Protein 9Y6C (pdb70)

Radius of gyration: 19.26 Å; Cα contacts (8 Å, |Δi|>4): 503; chains: 2; bounding box: 42×55×54 Å

Secondary structure (DSSP, 8-state):
-TTHHHHHHHHTT-----SS---TT-HHHHHHHHHHHHHHHHHHHHTT--TT-SS-HHHHHHHHHHHHHHHHHHHHTTB-TTS-BBSSTTS-B-HHHHHHHHHHHHHHTTTS---HHHHHHHHHHHHHHHB-TTS-B-----HHHHHHHHHHHHHHHHHHHHGGGS--HHHHHHHHHHHHHHHHHSSS-S-HHHHHHHHHHHHTS-TT-HHHHHHHHHHHTT-EEETTTTSEEE--SS-TTT-----SS--HHHHHHHHHHHHHHHHTT-HHHHHHHHHHHHHHPPTTS--SSHHHHHHHHHHHHHHHHHH-/--GGG------

Sequence (323 aa):
LLVGEILSAVLSQEGINILTHLPKGSAEAELMSVVPVFYVFHYLETGNHWNIFHSDPLIEKQKLKKKLKEGMLSIMSYRNADYSYSVWKGGSASTWLTAFALRVLGQVNKYVEQNQNSICNSLLWLVENYQLDNGSFKENSVEARENSLYLTAFTVIGIRKAFDICPLVKIDTALIKADNFLLENTLPAQSTFTLAISAYALSLGDKTHPQFRSIVSALKREALVKGNPPIYRFWKDNLQHKDSSVPNTGTARMVETTAYALLTSLNLKDINYVNPVIKWLSEEQRYGGGFYSTQDTINAIEGLTEYSLLVKCVERFCDYEYP

Solvent-accessible surface area: 14701 Å² total

Foldseek 3Di:
DLLVQLLVLVVVVHFLCAADDDDPQFLLVLLLSLLSLLLNLVLCVLLVVLVVDPDDSVVVNVVSLVVNVVSVVSSCQQADPQLFGDRHRPDDGWLLSLLSNLLSLLSSCVPHNDDLVSSQSSLCVNLPPAQDPQLFGDIPPLVVLLVRLQSLLSSLSSCLSNCVSPVDVSNVVSNVSSLVSLLVRPPVHQKLLSLLSSLLSNLSDDCPDVSSVVSLVQNVVQWDADDVVGLAIFHATGGCVVPVDDDDDDDLSRLLSLLSNLNSCVSVVVLVVNNNSSVVLSVQADRSQAHHDSNSSSSSSVSSSSNVSSPD/DPCVPPDPPDD

Structure (mmCIF, N/CA/C/O backbone):
data_9Y6C
#
_entry.id   9Y6C
#
_cell.length_a   45.051
_cell.length_b   112.025
_cell.length_c   164.968
_cell.angle_alpha   90.00
_cell.angle_beta   90.00
_cell.angle_gamma   90.00
#
_symmetry.space_group_name_H-M   'C 2 2 21'
#
loop_
_entity.id
_entity.type
_entity.pdbx_description
1 polymer 'Complement C5'
2 polymer 'peptide Ra30303'
3 non-polymer GLYCEROL
4 non-polymer 1,3-dimethylbenzene
5 water water
#
loop_
_atom_site.group_PDB
_atom_site.id
_atom_site.type_symbol
_atom_site.label_atom_id
_atom_site.label_alt_id
_atom_site.label_comp_id
_atom_site.label_asym_id
_atom_site.label_entity_id
_atom_site.label_seq_id
_atom_site.pdbx_PDB_ins_code
_atom_site.Cartn_x
_atom_site.Cartn_y
_atom_site.Cartn_z
_atom_site.occupancy
_atom_site.B_iso_or_equiv
_atom_site.auth_seq_id
_atom_site.auth_comp_id
_atom_site.auth_asym_id
_atom_site.auth_atom_id
_atom_site.pdbx_PDB_model_num
ATOM 1 N N . LEU A 1 1 ? -13.954 -1.265 -6.709 1.00 78.19 982 LEU A N 1
ATOM 2 C CA . LEU A 1 1 ? -13.012 -0.484 -7.560 1.00 70.28 982 LEU A CA 1
ATOM 3 C C . LEU A 1 1 ? -13.316 1.014 -7.492 1.00 65.99 982 LEU A C 1
ATOM 4 O O . LEU A 1 1 ? -14.465 1.412 -7.286 1.00 58.32 982 LEU A O 1
ATOM 9 N N . LEU A 1 2 ? -12.277 1.833 -7.673 1.00 64.66 983 LEU A N 1
ATOM 10 C CA . LEU A 1 2 ? -12.435 3.292 -7.790 1.00 57.35 983 LEU A CA 1
ATOM 11 C C . LEU A 1 2 ? -13.218 3.655 -9.061 1.00 58.10 983 LEU A C 1
ATOM 12 O O . LEU A 1 2 ? -13.992 4.613 -9.064 1.00 66.40 983 LEU A O 1
ATOM 17 N N . VAL A 1 3 ? -13.028 2.863 -10.120 1.00 54.17 984 VAL A N 1
ATOM 18 C CA . VAL A 1 3 ? -13.714 3.047 -11.406 1.00 51.80 984 VAL A CA 1
ATOM 19 C C . VAL A 1 3 ? -15.052 2.265 -11.477 1.00 59.82 984 VAL A C 1
ATOM 20 O O . VAL A 1 3 ? -15.633 2.126 -12.556 1.00 62.18 984 VAL A O 1
ATOM 24 N N . GLY A 1 4 ? -15.556 1.785 -10.336 1.00 53.54 985 GLY A N 1
ATOM 25 C CA . GLY A 1 4 ? -16.757 0.943 -10.294 1.00 54.40 985 GLY A CA 1
ATOM 26 C C . GLY A 1 4 ? -18.044 1.604 -10.760 1.00 57.48 985 GLY A C 1
ATOM 27 O O . GLY A 1 4 ? -18.844 0.982 -11.465 1.00 57.92 985 GLY A O 1
ATOM 28 N N . GLU A 1 5 ? -18.235 2.866 -10.378 1.00 55.71 986 GLU A N 1
ATOM 29 C CA . GLU A 1 5 ? -19.453 3.612 -10.715 1.00 55.10 986 GLU A CA 1
ATOM 30 C C . GLU A 1 5 ? -19.630 3.837 -12.218 1.00 56.20 986 GLU A C 1
ATOM 31 O O . GLU A 1 5 ? -20.688 3.518 -12.771 1.00 57.12 986 GLU A O 1
ATOM 37 N N . ILE A 1 6 ? -18.606 4.387 -12.871 1.00 53.88 987 ILE A N 1
ATOM 38 C CA . ILE A 1 6 ? -18.655 4.602 -14.328 1.00 51.23 987 ILE A CA 1
ATOM 39 C C . ILE A 1 6 ? -18.713 3.285 -15.112 1.00 47.76 987 ILE A C 1
ATOM 40 O O . ILE A 1 6 ? -19.407 3.201 -16.127 1.00 47.84 987 ILE A O 1
ATOM 45 N N . LEU A 1 7 ? -17.996 2.269 -14.628 1.00 46.64 988 LEU A N 1
ATOM 46 C CA . LEU A 1 7 ? -17.992 0.936 -15.244 1.00 51.99 988 LEU A CA 1
ATOM 47 C C . LEU A 1 7 ? -19.403 0.349 -15.278 1.00 57.21 988 LEU A C 1
ATOM 48 O O . LEU A 1 7 ? -19.874 -0.099 -16.330 1.00 61.04 988 LEU A O 1
ATOM 53 N N . SER A 1 8 ? -20.068 0.374 -14.125 1.00 56.59 989 SER A N 1
ATOM 54 C CA . SER A 1 8 ? -21.452 -0.087 -14.007 1.00 62.89 989 SER A CA 1
ATOM 55 C C . SER A 1 8 ? -22.408 0.770 -14.846 1.00 59.84 989 SER A C 1
ATOM 56 O O . SER A 1 8 ? -23.288 0.235 -15.527 1.00 51.83 989 SER A O 1
ATOM 59 N N . ALA A 1 9 ? -22.208 2.089 -14.805 1.00 61.29 990 ALA A N 1
ATOM 60 C CA . ALA A 1 9 ? -23.046 3.052 -15.537 1.00 53.03 990 ALA A CA 1
ATOM 61 C C . ALA A 1 9 ? -22.907 2.975 -17.068 1.00 59.34 990 ALA A C 1
ATOM 62 O O . ALA A 1 9 ? -23.897 3.129 -17.785 1.00 58.43 990 ALA A O 1
ATOM 64 N N . VAL A 1 10 ? -21.689 2.751 -17.560 1.00 59.28 991 VAL A N 1
ATOM 65 C CA . VAL A 1 10 ? -21.441 2.603 -19.006 1.00 62.46 991 VAL A CA 1
ATOM 66 C C . VAL A 1 10 ? -21.986 1.272 -19.539 1.00 64.55 991 VAL A C 1
ATOM 67 O O . VAL A 1 10 ? -22.608 1.237 -20.606 1.00 66.85 991 VAL A O 1
ATOM 71 N N . LEU A 1 11 ? -21.753 0.188 -18.795 1.00 66.45 992 LEU A N 1
ATOM 72 C CA . LEU A 1 11 ? -22.273 -1.142 -19.153 1.00 67.91 992 LEU A CA 1
ATOM 73 C C . LEU A 1 11 ? -23.808 -1.238 -19.116 1.00 70.63 992 LEU A C 1
ATOM 74 O O . LEU A 1 11 ? -24.384 -2.074 -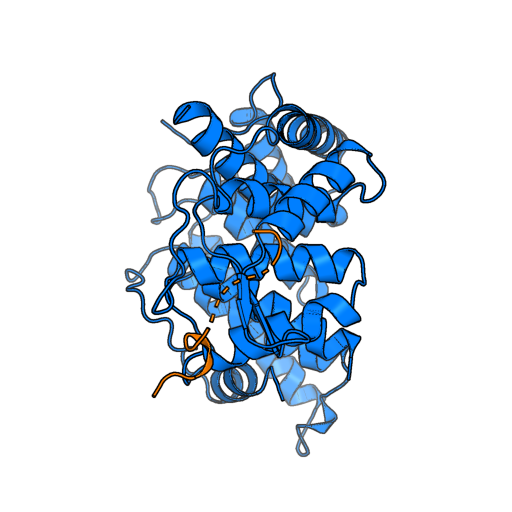19.812 1.00 83.11 992 LEU A O 1
ATOM 79 N N . SER A 1 12 ? -24.456 -0.388 -18.318 1.00 66.69 993 SER A N 1
ATOM 80 C CA . SER A 1 12 ? -25.926 -0.303 -18.273 1.00 66.30 993 SER A CA 1
ATOM 81 C C . SER A 1 12 ? -26.548 0.582 -19.367 1.00 60.58 993 SER A C 1
ATOM 82 O O . SER A 1 12 ? -27.772 0.618 -19.493 1.00 57.20 993 SER A O 1
ATOM 85 N N . GLN A 1 13 ? -25.715 1.280 -20.147 1.00 66.76 994 GLN A N 1
ATOM 86 C CA . GLN A 1 13 ? -26.155 2.318 -21.100 1.00 68.61 994 GLN A CA 1
ATOM 87 C C . GLN A 1 13 ? -26.964 3.431 -20.413 1.00 68.75 994 GLN A C 1
ATOM 88 O O . GLN A 1 13 ? -28.037 3.814 -20.885 1.00 79.68 994 GLN A O 1
ATOM 94 N N . GLU A 1 14 ? -26.440 3.931 -19.293 1.00 71.77 995 GLU A N 1
ATOM 95 C CA . GLU A 1 14 ? -27.032 5.070 -18.575 1.00 74.40 995 GLU A CA 1
ATOM 96 C C . GLU A 1 14 ? -26.009 6.190 -18.397 1.00 69.06 995 GLU A C 1
ATOM 97 O O . GLU A 1 14 ? -24.800 5.967 -18.517 1.00 60.62 995 GLU A O 1
ATOM 103 N N . GLY A 1 15 ? -26.512 7.393 -18.116 1.00 63.71 996 GLY A N 1
ATOM 104 C CA . GLY A 1 15 ? -25.667 8.562 -17.879 1.00 64.61 996 GLY A CA 1
ATOM 105 C C . GLY A 1 15 ? -24.894 8.455 -16.576 1.00 57.26 996 GLY A C 1
ATOM 106 O O . GLY A 1 15 ? -25.311 7.748 -15.653 1.00 53.92 996 GLY A O 1
ATOM 107 N N . ILE A 1 16 ? -23.766 9.161 -16.504 1.00 56.36 997 ILE A N 1
ATOM 108 C CA . ILE A 1 16 ? -22.908 9.142 -15.305 1.00 57.97 997 ILE A CA 1
ATOM 109 C C . ILE A 1 16 ? -23.400 10.033 -14.143 1.00 63.77 997 ILE A C 1
ATOM 110 O O . ILE A 1 16 ? -22.767 10.051 -13.084 1.00 61.50 997 ILE A O 1
ATOM 115 N N . ASN A 1 17 ? -24.507 10.761 -14.339 1.00 52.54 998 ASN A N 1
ATOM 116 C CA . ASN A 1 17 ? -25.167 11.545 -13.281 1.00 51.24 998 ASN A CA 1
ATOM 117 C C . ASN A 1 17 ? -24.307 12.741 -12.826 1.00 50.05 998 ASN A C 1
ATOM 118 O O . ASN A 1 17 ? -23.967 12.884 -11.647 1.00 57.77 998 ASN A O 1
ATOM 123 N N . ILE A 1 18 ? -23.943 13.578 -13.795 1.00 44.05 999 ILE A N 1
ATOM 124 C CA . ILE A 1 18 ? -23.353 14.891 -13.532 1.00 46.19 999 ILE A CA 1
ATOM 125 C C . ILE A 1 18 ? -24.487 15.801 -13.065 1.00 42.92 999 ILE A C 1
ATOM 126 O O . ILE A 1 18 ? -25.563 15.793 -13.655 1.00 43.35 999 ILE A O 1
ATOM 131 N N . LEU A 1 19 ? -24.246 16.573 -12.008 1.00 43.88 1000 LEU A N 1
ATOM 132 C CA . LEU A 1 19 ? -25.297 17.402 -11.396 1.00 47.07 1000 LEU A CA 1
ATOM 133 C C . LEU A 1 19 ? -25.739 18.575 -12.276 1.00 46.60 1000 LEU A C 1
ATOM 134 O O . LEU A 1 19 ? -26.926 18.912 -12.296 1.00 49.16 1000 LEU A O 1
ATOM 139 N N . THR A 1 20 ? -24.797 19.177 -13.003 1.00 44.48 1001 THR A N 1
ATOM 140 C CA . THR A 1 20 ? -25.074 20.379 -13.789 1.00 41.92 1001 THR A CA 1
ATOM 141 C C . THR A 1 20 ? -25.916 20.093 -15.035 1.00 51.07 1001 THR A C 1
ATOM 142 O O . THR A 1 20 ? -25.883 18.987 -15.585 1.00 43.67 1001 THR A O 1
ATOM 146 N N . HIS A 1 21 ? -26.648 21.116 -15.471 1.00 45.64 1002 HIS A N 1
ATOM 147 C CA . HIS A 1 21 ? -27.501 21.039 -16.656 1.00 51.83 1002 HIS A CA 1
ATOM 148 C C . HIS A 1 21 ? -26.660 21.175 -17.899 1.00 53.14 1002 HIS A C 1
ATOM 149 O O . HIS A 1 21 ? -25.945 22.166 -18.056 1.00 62.39 1002 HIS A O 1
ATOM 156 N N . LEU A 1 22 ? -26.728 20.167 -18.773 1.00 46.97 1003 LEU A N 1
ATOM 157 C CA . LEU A 1 22 ? -26.104 20.207 -20.104 1.00 53.71 1003 LEU A CA 1
ATOM 158 C C . LEU A 1 22 ? -27.205 20.401 -21.150 1.00 54.96 1003 LEU A C 1
ATOM 159 O O . LEU A 1 22 ? -27.996 19.478 -21.375 1.00 54.08 1003 LEU A O 1
ATOM 164 N N . PRO A 1 23 ? -27.278 21.600 -21.776 1.00 48.35 1004 PRO A N 1
ATOM 165 C CA . PRO A 1 23 ? -28.284 21.864 -22.811 1.00 54.15 1004 PRO A CA 1
ATOM 166 C C . PRO A 1 23 ? -28.301 20.826 -23.943 1.00 59.30 1004 PRO A C 1
ATOM 167 O O . PRO A 1 23 ? -27.238 20.405 -24.415 1.00 55.87 1004 PRO A O 1
ATOM 171 N N . LYS A 1 24 ? -29.506 20.423 -24.353 1.00 56.02 1005 LYS A N 1
ATOM 172 C CA . LYS A 1 24 ? -29.688 19.457 -25.439 1.00 57.32 1005 LYS A CA 1
ATOM 173 C C . LYS A 1 24 ? -29.208 20.044 -26.764 1.00 55.16 1005 LYS A C 1
ATOM 174 O O . LYS A 1 24 ? -29.551 21.180 -27.099 1.00 53.96 1005 LYS A O 1
ATOM 180 N N . GLY A 1 25 ? -28.407 19.270 -27.495 1.00 52.07 1006 GLY A N 1
ATOM 181 C CA . GLY A 1 25 ? -27.849 19.693 -28.781 1.00 50.00 1006 GLY A CA 1
ATOM 182 C C . GLY A 1 25 ? -26.519 20.435 -28.733 1.00 46.77 1006 GLY A C 1
ATOM 183 O O . GLY A 1 25 ? -26.008 20.827 -29.779 1.00 45.85 1006 GLY A O 1
ATOM 184 N N . SER A 1 26 ? -25.961 20.643 -27.539 1.00 43.64 1007 SER A N 1
ATOM 185 C CA . SER A 1 26 ? -24.657 21.305 -27.391 1.00 44.87 1007 SER A CA 1
ATOM 186 C C . SER A 1 26 ? -23.525 20.320 -27.649 1.00 41.64 1007 SER A C 1
ATOM 187 O O . SER A 1 26 ? -23.634 19.137 -27.306 1.00 43.91 1007 SER A O 1
ATOM 190 N N . ALA A 1 27 ? -22.436 20.816 -28.231 1.00 43.08 1008 ALA A N 1
ATOM 191 C CA . ALA A 1 27 ? -21.233 20.006 -28.468 1.00 40.01 1008 ALA A CA 1
ATOM 192 C C . ALA A 1 27 ? -20.651 19.435 -27.176 1.00 43.15 1008 ALA A C 1
ATOM 193 O O . ALA A 1 27 ? -20.192 18.290 -27.157 1.00 51.96 1008 ALA A O 1
ATOM 195 N N . GLU A 1 28 ? -20.677 20.232 -26.107 1.00 47.04 1009 GLU A N 1
ATOM 196 C CA . GLU A 1 28 ? -20.157 19.810 -24.797 1.00 50.80 1009 GLU A CA 1
ATOM 197 C C . GLU A 1 28 ? -20.897 18.581 -24.261 1.00 52.36 1009 GLU A C 1
ATOM 198 O O . GLU A 1 28 ? -20.268 17.647 -23.755 1.00 47.69 1009 GLU A O 1
ATOM 204 N N . ALA A 1 29 ? -22.222 18.576 -24.407 1.00 51.58 1010 ALA A N 1
ATOM 205 C CA . ALA A 1 29 ? -23.058 17.435 -24.009 1.00 44.88 1010 ALA A CA 1
ATOM 206 C C . ALA A 1 29 ? -22.676 16.139 -24.736 1.00 46.11 1010 ALA A C 1
ATOM 207 O O . ALA A 1 29 ? -22.626 15.076 -24.116 1.00 47.83 1010 ALA A O 1
ATOM 209 N N . GLU A 1 30 ? -22.398 16.241 -26.036 1.00 46.26 1011 GLU A N 1
ATOM 210 C CA . GLU A 1 30 ? -22.004 15.083 -26.854 1.00 44.07 1011 GLU A CA 1
ATOM 211 C C . GLU A 1 30 ? -20.608 14.588 -26.488 1.00 44.36 1011 GLU A C 1
ATOM 212 O O . GLU A 1 30 ? -20.396 13.384 -26.373 1.00 43.02 1011 GLU A O 1
ATOM 218 N N . LEU A 1 31 ? -19.666 15.520 -26.308 1.00 38.96 1012 LEU A N 1
ATOM 219 C CA . LEU A 1 31 ? -18.306 15.190 -25.851 1.00 40.42 1012 LEU A CA 1
ATOM 220 C C . LEU A 1 31 ? -18.312 14.503 -24.481 1.00 41.66 1012 LEU A C 1
ATOM 221 O O . LEU A 1 31 ? -17.588 13.530 -24.267 1.00 45.81 1012 LEU A O 1
ATOM 226 N N . MET A 1 32 ? -19.142 15.006 -23.571 1.00 42.40 1013 MET A N 1
ATOM 227 C CA . MET A 1 32 ? -19.294 14.406 -22.242 1.00 47.50 1013 MET A CA 1
ATOM 228 C C . MET A 1 32 ? -20.010 13.055 -22.224 1.00 42.00 1013 MET A C 1
ATOM 229 O O . MET A 1 32 ? -19.892 12.332 -21.240 1.00 56.11 1013 MET A O 1
ATOM 234 N N . SER A 1 33 ? -20.747 12.716 -23.281 1.00 42.51 1014 SER A N 1
ATOM 235 C CA . SER A 1 33 ? -21.385 11.393 -23.380 1.00 44.85 1014 SER A CA 1
ATOM 236 C C . SER A 1 33 ? -20.382 10.301 -23.768 1.00 40.33 1014 SER A C 1
ATOM 237 O O . SER A 1 33 ? -20.492 9.171 -23.294 1.00 44.15 1014 SER A O 1
ATOM 240 N N . VAL A 1 34 ? -19.414 10.638 -24.625 1.00 44.42 1015 VAL A N 1
ATOM 241 C CA . VAL A 1 34 ? -18.344 9.701 -25.013 1.00 42.54 1015 VAL A CA 1
ATOM 242 C C . VAL A 1 34 ? -17.234 9.579 -23.951 1.00 42.69 1015 VAL A C 1
ATOM 243 O O . VAL A 1 34 ? -16.558 8.546 -23.879 1.00 39.11 1015 VAL A O 1
ATOM 247 N N . VAL A 1 35 ? -17.053 10.625 -23.137 1.00 42.19 1016 VAL A N 1
ATOM 248 C CA . VAL A 1 35 ? -16.028 10.655 -22.068 1.00 43.02 1016 VAL A CA 1
ATOM 249 C C . VAL A 1 35 ? -15.998 9.405 -21.155 1.00 42.83 1016 VAL A C 1
ATOM 250 O O . VAL A 1 35 ? -14.962 8.728 -21.087 1.00 44.49 1016 VAL A O 1
ATOM 254 N N . PRO A 1 36 ? -17.114 9.083 -20.467 1.00 39.63 1017 PRO A N 1
ATOM 255 C CA . PRO A 1 36 ? -17.106 7.895 -19.595 1.00 44.16 1017 PRO A CA 1
ATOM 256 C C . PRO A 1 36 ? -16.889 6.559 -20.315 1.00 43.49 1017 PRO A C 1
ATOM 257 O O . PRO A 1 36 ? -16.342 5.624 -19.717 1.00 44.92 1017 PRO A O 1
ATOM 261 N N . VAL A 1 37 ? -17.321 6.472 -21.574 1.00 42.34 1018 VAL A N 1
ATOM 262 C CA . VAL A 1 37 ? -17.149 5.253 -22.370 1.00 38.51 1018 VAL A CA 1
ATOM 263 C C . VAL A 1 37 ? -15.665 5.039 -22.679 1.00 40.55 1018 VAL A C 1
ATOM 264 O O . VAL A 1 37 ? -15.175 3.907 -22.619 1.00 38.59 1018 VAL A O 1
ATOM 268 N N . PHE A 1 38 ? -14.950 6.122 -22.989 1.00 40.82 1019 PHE A N 1
ATOM 269 C CA . PHE A 1 38 ? -13.503 6.039 -23.213 1.00 41.62 1019 PHE A CA 1
ATOM 270 C C . PHE A 1 38 ? -12.739 5.532 -21.989 1.00 42.75 1019 PHE A C 1
ATOM 271 O O . PHE A 1 38 ? -11.928 4.608 -22.107 1.00 46.50 1019 PHE A O 1
ATOM 279 N N . TYR A 1 39 ? -12.973 6.158 -20.834 1.00 40.81 1020 TYR A N 1
ATOM 280 C CA . TYR A 1 39 ? -12.211 5.826 -19.620 1.00 40.83 1020 TYR A CA 1
ATOM 281 C C . TYR A 1 39 ? -12.460 4.385 -19.163 1.00 39.11 1020 TYR A C 1
ATOM 282 O O . TYR A 1 39 ? -11.545 3.723 -18.662 1.00 39.54 1020 TYR A O 1
ATOM 291 N N . VAL A 1 40 ? -13.678 3.894 -19.378 1.00 41.20 1021 VAL A N 1
ATOM 292 C CA . VAL A 1 40 ? -13.995 2.487 -19.138 1.00 41.59 1021 VAL A CA 1
ATOM 293 C C . VAL A 1 40 ? -13.177 1.595 -20.077 1.00 45.09 1021 VAL A C 1
ATOM 294 O O . VAL A 1 40 ? -12.436 0.728 -19.615 1.00 46.23 1021 VAL A O 1
ATOM 298 N N . PHE A 1 41 ? -13.286 1.838 -21.382 1.00 48.60 1022 PHE A N 1
ATOM 299 C CA . PHE A 1 41 ? -12.521 1.076 -22.381 1.00 45.12 1022 PHE A CA 1
ATOM 300 C C . PHE A 1 41 ? -11.030 1.101 -22.067 1.00 45.19 1022 PHE A C 1
ATOM 301 O O . PHE A 1 41 ? -10.352 0.074 -22.150 1.00 40.89 1022 PHE A O 1
ATOM 309 N N . HIS A 1 42 ? -10.543 2.288 -21.711 1.00 40.53 1023 HIS A N 1
ATOM 310 C CA . HIS A 1 42 ? -9.148 2.503 -21.334 1.00 40.61 1023 HIS A CA 1
ATOM 311 C C . HIS A 1 42 ? -8.720 1.710 -20.123 1.00 42.50 1023 HIS A C 1
ATOM 312 O O . HIS A 1 42 ? -7.605 1.195 -20.095 1.00 44.54 1023 HIS A O 1
ATOM 319 N N . TYR A 1 43 ? -9.591 1.614 -19.116 1.00 48.33 1024 TYR A N 1
ATOM 320 C CA . TYR A 1 43 ? -9.316 0.809 -17.916 1.00 45.12 1024 TYR A CA 1
ATOM 321 C C . TYR A 1 43 ? -9.299 -0.689 -18.234 1.00 47.78 1024 TYR A C 1
ATOM 322 O O . TYR A 1 43 ? -8.349 -1.390 -17.875 1.00 42.97 1024 TYR A O 1
ATOM 331 N N . LEU A 1 44 ? -10.348 -1.165 -18.904 1.00 49.53 1025 LEU A N 1
ATOM 332 C CA . LEU A 1 44 ? -10.483 -2.590 -19.251 1.00 50.93 1025 LEU A CA 1
ATOM 333 C C . LEU A 1 44 ? -9.358 -3.096 -20.165 1.00 50.29 1025 LEU A C 1
ATOM 334 O O . LEU A 1 44 ? -8.847 -4.197 -19.969 1.00 53.11 1025 LEU A O 1
ATOM 339 N N . GLU A 1 45 ? -8.972 -2.279 -21.143 1.00 55.79 1026 GLU A N 1
ATOM 340 C CA . GLU A 1 45 ? -7.948 -2.648 -22.122 1.00 49.00 1026 GLU A CA 1
ATOM 341 C C . GLU A 1 45 ? -6.535 -2.571 -21.541 1.00 55.67 1026 GLU A C 1
ATOM 342 O O . GLU A 1 45 ? -5.796 -3.556 -21.595 1.00 62.22 1026 GLU A O 1
ATOM 348 N N . THR A 1 46 ? -6.167 -1.412 -20.989 1.00 55.20 1027 THR A N 1
ATOM 349 C CA . THR A 1 46 ? -4.806 -1.189 -20.469 1.00 53.13 1027 THR A CA 1
ATOM 350 C C . THR A 1 46 ? -4.521 -1.981 -19.190 1.00 58.30 1027 THR A C 1
ATOM 351 O O . THR A 1 46 ? -3.411 -2.490 -19.013 1.00 57.37 1027 THR A O 1
ATOM 355 N N . GLY A 1 47 ? -5.517 -2.067 -18.308 1.00 62.22 1028 GLY A N 1
ATOM 356 C CA . GLY A 1 47 ? -5.428 -2.875 -17.085 1.00 67.18 1028 GLY A CA 1
ATOM 357 C C . GLY A 1 47 ? -5.681 -4.365 -17.270 1.00 71.42 1028 GLY A C 1
ATOM 358 O O . GLY A 1 47 ? -5.447 -5.144 -16.343 1.00 71.22 1028 GLY A O 1
ATOM 359 N N . ASN A 1 48 ? -6.168 -4.751 -18.455 1.00 75.29 1029 ASN A N 1
ATOM 360 C CA . ASN A 1 48 ? -6.475 -6.145 -18.818 1.00 67.05 1029 ASN A CA 1
ATOM 361 C C . ASN A 1 48 ? -7.569 -6.751 -17.941 1.00 63.21 1029 ASN A C 1
ATOM 362 O O . ASN A 1 48 ? -7.403 -7.837 -17.377 1.00 69.42 1029 ASN A O 1
ATOM 367 N N . HIS A 1 49 ? -8.685 -6.029 -17.843 1.00 63.37 1030 HIS A N 1
ATOM 368 C CA . HIS A 1 49 ? -9.844 -6.450 -17.056 1.00 61.76 1030 HIS A CA 1
ATOM 369 C C . HIS A 1 49 ? -11.023 -6.773 -17.941 1.00 64.74 1030 HIS A C 1
ATOM 370 O O . HIS A 1 49 ? -12.159 -6.376 -17.658 1.00 78.62 1030 HIS A O 1
ATOM 377 N N . TRP A 1 50 ? -10.763 -7.503 -19.027 1.00 68.08 1031 TRP A N 1
ATOM 378 C CA . TRP A 1 50 ? -11.831 -8.154 -19.797 1.00 68.91 1031 TRP A CA 1
ATOM 379 C C . TRP A 1 50 ? -12.271 -9.429 -19.113 1.00 72.31 1031 TRP A C 1
ATOM 380 O O . TRP A 1 50 ? -13.337 -9.960 -19.428 1.00 70.66 1031 TRP A O 1
ATOM 391 N N . ASN A 1 51 ? -11.443 -9.928 -18.184 1.00 80.26 1032 ASN A N 1
ATOM 392 C CA . ASN A 1 51 ? -11.811 -10.989 -17.223 1.00 67.38 1032 ASN A CA 1
ATOM 393 C C . ASN A 1 51 ? -13.140 -10.733 -16.515 1.00 70.38 1032 ASN A C 1
ATOM 394 O O . ASN A 1 51 ? -13.890 -11.673 -16.250 1.00 76.97 1032 ASN A O 1
ATOM 399 N N . ILE A 1 52 ? -13.399 -9.460 -16.196 1.00 76.93 1033 ILE A N 1
ATOM 400 C CA . ILE A 1 52 ? -14.678 -8.984 -15.628 1.00 74.00 1033 ILE A CA 1
ATOM 401 C C . ILE A 1 52 ? -15.901 -9.621 -16.294 1.00 73.88 1033 ILE A C 1
ATOM 402 O O . ILE A 1 52 ? -16.860 -9.994 -15.613 1.00 79.85 1033 ILE A O 1
ATOM 407 N N . PHE A 1 53 ? -15.852 -9.735 -17.620 1.00 78.24 1034 PHE A N 1
ATOM 408 C CA . PHE A 1 53 ? -16.906 -10.385 -18.397 1.00 82.74 1034 PHE A CA 1
ATOM 409 C C . PHE A 1 53 ? -16.584 -11.871 -18.535 1.00 85.52 1034 PHE A C 1
ATOM 410 O O . PHE A 1 53 ? -15.568 -12.242 -19.130 1.00 85.44 1034 PHE A O 1
ATOM 418 N N . HIS A 1 54 ? -17.453 -12.708 -17.971 1.00 89.19 1035 HIS A N 1
ATOM 419 C CA . HIS A 1 54 ? -17.316 -14.168 -18.048 1.00 92.55 1035 HIS A CA 1
ATOM 420 C C . HIS A 1 54 ? -17.998 -14.730 -19.273 1.00 101.37 1035 HIS A C 1
ATOM 421 O O . HIS A 1 54 ? -17.828 -15.911 -19.582 1.00 94.20 1035 HIS A O 1
ATOM 428 N N . SER A 1 55 ? -18.770 -13.892 -19.976 1.00 110.52 1036 SER A N 1
ATOM 429 C CA . SER A 1 55 ? -19.418 -14.266 -21.239 1.00 113.00 1036 SER A CA 1
ATOM 430 C C . SER A 1 55 ? -18.397 -14.244 -22.398 1.00 109.11 1036 SER A C 1
ATOM 431 O O . SER A 1 55 ? -17.509 -15.099 -22.429 1.00 113.12 1036 SER A O 1
ATOM 434 N N . ASP A 1 56 ? -18.508 -13.289 -23.329 1.00 107.50 1037 ASP A N 1
ATOM 435 C CA . ASP A 1 56 ? -17.604 -13.185 -24.481 1.00 107.99 1037 ASP A CA 1
ATOM 436 C C . ASP A 1 56 ? -16.805 -11.874 -24.391 1.00 102.38 1037 ASP A C 1
ATOM 437 O O . ASP A 1 56 ? -17.378 -10.797 -24.579 1.00 97.49 1037 ASP A O 1
ATOM 442 N N . PRO A 1 57 ? -15.491 -11.958 -24.076 1.00 94.23 1038 PRO A N 1
ATOM 443 C CA . PRO A 1 57 ? -14.616 -10.778 -24.043 1.00 86.23 1038 PRO A CA 1
ATOM 444 C C . PRO A 1 57 ? -14.537 -9.992 -25.355 1.00 86.73 1038 PRO A C 1
ATOM 445 O O . PRO A 1 57 ? -14.680 -8.769 -25.338 1.00 87.26 1038 PRO A O 1
ATOM 449 N N . LEU A 1 58 ? -14.310 -10.693 -26.466 1.00 83.68 1039 LEU A N 1
ATOM 450 C CA . LEU A 1 58 ? -14.161 -10.054 -27.784 1.00 81.27 1039 LEU A CA 1
ATOM 451 C C . LEU A 1 58 ? -15.441 -9.349 -28.257 1.00 80.22 1039 LEU A C 1
ATOM 452 O O . LEU A 1 58 ? -15.370 -8.282 -28.872 1.00 82.60 1039 LEU A O 1
ATOM 457 N N . ILE A 1 59 ? -16.596 -9.945 -27.957 1.00 76.88 1040 ILE A N 1
ATOM 458 C CA . ILE A 1 59 ? -17.905 -9.372 -28.318 1.00 74.66 1040 ILE A CA 1
ATOM 459 C C . ILE A 1 59 ? -18.206 -8.108 -27.502 1.00 74.66 1040 ILE A C 1
ATOM 460 O O . ILE A 1 59 ? -18.772 -7.149 -28.031 1.00 87.82 1040 ILE A O 1
ATOM 465 N N . GLU A 1 60 ? -17.818 -8.111 -26.227 1.00 73.74 1041 GLU A N 1
ATOM 466 C CA . GLU A 1 60 ? -18.025 -6.959 -25.335 1.00 69.74 1041 GLU A CA 1
ATOM 467 C C . GLU A 1 60 ? -17.081 -5.785 -25.652 1.00 66.37 1041 GLU A C 1
ATOM 468 O O . GLU A 1 60 ? -17.484 -4.617 -25.582 1.00 57.61 1041 GLU A O 1
ATOM 474 N N . LYS A 1 61 ? -15.829 -6.106 -25.981 1.00 57.63 1042 LYS A N 1
ATOM 475 C CA . LYS A 1 61 ? -14.848 -5.122 -26.463 1.00 55.61 1042 LYS A CA 1
ATOM 476 C C . LYS A 1 61 ? -15.315 -4.446 -27.760 1.00 62.71 1042 LYS A C 1
ATOM 477 O O . LYS A 1 61 ? -15.183 -3.228 -27.910 1.00 66.76 1042 LYS A O 1
ATOM 483 N N . GLN A 1 62 ? -15.858 -5.240 -28.684 1.00 62.68 1043 GLN A N 1
ATOM 484 C CA . GLN A 1 62 ? -16.446 -4.714 -29.929 1.00 62.71 1043 GLN A CA 1
ATOM 485 C C . GLN A 1 62 ? -17.687 -3.846 -29.669 1.00 54.52 1043 GLN A C 1
ATOM 486 O O . GLN A 1 62 ? -17.897 -2.838 -30.345 1.00 53.17 1043 GLN A O 1
ATOM 492 N N . LYS A 1 63 ? -18.495 -4.242 -28.686 1.00 56.38 1044 LYS A N 1
ATOM 493 C CA . LYS A 1 63 ? -19.706 -3.501 -28.312 1.00 56.29 1044 LYS A CA 1
ATOM 494 C C . LYS A 1 63 ? -19.394 -2.104 -27.765 1.00 59.83 1044 LYS A C 1
ATOM 495 O O . LYS A 1 63 ? -20.101 -1.150 -28.088 1.00 61.78 1044 LYS A O 1
ATOM 501 N N . LEU A 1 64 ? -18.343 -1.991 -26.948 1.00 56.02 1045 LEU A N 1
ATOM 502 C CA . LEU A 1 64 ? -17.878 -0.684 -26.449 1.00 60.04 1045 LEU A CA 1
ATOM 503 C C . LEU A 1 64 ? -17.220 0.156 -27.544 1.00 54.71 1045 LEU A C 1
ATOM 504 O O . LEU A 1 64 ? -17.429 1.372 -27.609 1.00 48.73 1045 LEU A O 1
ATOM 509 N N . LYS A 1 65 ? -16.411 -0.492 -28.380 1.00 50.91 1046 LYS A N 1
ATOM 510 C CA . LYS A 1 65 ? -15.761 0.172 -29.516 1.00 54.76 1046 LYS A CA 1
ATOM 511 C C . LYS A 1 65 ? -16.780 0.791 -30.483 1.00 53.13 1046 LYS A C 1
ATOM 512 O O . LYS A 1 65 ? -16.544 1.875 -31.014 1.00 57.79 1046 LYS A O 1
ATOM 518 N N . LYS A 1 66 ? -17.910 0.111 -30.683 1.00 58.27 1047 LYS A N 1
ATOM 519 C CA . LYS A 1 66 ? -19.019 0.624 -31.502 1.00 56.27 1047 LYS A CA 1
ATOM 520 C C . LYS A 1 66 ? -19.646 1.883 -30.894 1.00 53.95 1047 LYS A C 1
ATOM 521 O O . LYS A 1 66 ? -19.877 2.867 -31.603 1.00 44.08 1047 LYS A O 1
ATOM 527 N N . LYS A 1 67 ? -19.921 1.839 -29.589 1.00 54.10 1048 LYS A N 1
ATOM 528 C CA . LYS A 1 67 ? -20.443 3.003 -28.853 1.00 52.12 1048 LYS A CA 1
ATOM 529 C C . LYS A 1 67 ? -19.472 4.183 -28.918 1.00 53.54 1048 LYS A C 1
ATOM 530 O O . LYS A 1 67 ? -19.887 5.323 -29.120 1.00 40.80 1048 LYS A O 1
ATOM 536 N N . LEU A 1 68 ? -18.182 3.886 -28.750 1.00 48.27 1049 LEU A N 1
ATOM 537 C CA . LEU A 1 68 ? -17.105 4.883 -28.854 1.00 51.40 1049 LEU A CA 1
ATOM 538 C C . LEU A 1 68 ? -17.118 5.531 -30.241 1.00 54.65 1049 LEU A C 1
ATOM 539 O O . LEU A 1 68 ? -17.074 6.753 -30.358 1.00 48.83 1049 LEU A O 1
ATOM 544 N N . LYS A 1 69 ? -17.220 4.690 -31.271 1.00 51.43 1050 LYS A N 1
ATOM 545 C CA . LYS A 1 69 ? -17.308 5.120 -32.677 1.00 53.83 1050 LYS A CA 1
ATOM 546 C C . LYS A 1 69 ? -18.567 5.943 -33.003 1.00 52.33 1050 LYS A C 1
ATOM 547 O O . LYS A 1 69 ? -18.519 6.844 -33.841 1.00 58.95 1050 LYS A O 1
ATOM 553 N N . GLU A 1 70 ? -19.686 5.618 -32.356 1.00 50.71 1051 GLU A N 1
ATOM 554 C CA . GLU A 1 70 ? -20.933 6.379 -32.524 1.00 52.71 1051 GLU A CA 1
ATOM 555 C C . GLU A 1 70 ? -20.826 7.783 -31.921 1.00 50.23 1051 GLU A C 1
ATOM 556 O O . GLU A 1 70 ? -21.336 8.747 -32.496 1.00 43.09 1051 GLU A O 1
ATOM 562 N N . GLY A 1 71 ? -20.164 7.889 -30.771 1.00 50.02 1052 GLY A N 1
ATOM 563 C CA . GLY A 1 71 ? -19.834 9.188 -30.169 1.00 50.86 1052 GLY A CA 1
ATOM 564 C C . GLY A 1 71 ? -18.961 10.077 -31.049 1.00 47.90 1052 GLY A C 1
ATOM 565 O O . GLY A 1 71 ? -19.179 11.289 -31.108 1.00 51.45 1052 GLY A O 1
ATOM 566 N N . MET A 1 72 ? -17.983 9.476 -31.736 1.00 48.88 1053 MET A N 1
ATOM 567 C CA . MET A 1 72 ? -17.102 10.199 -32.676 1.00 53.14 1053 MET A CA 1
ATOM 568 C C . MET A 1 72 ? -17.889 10.838 -33.821 1.00 51.48 1053 MET A C 1
ATOM 569 O O . MET A 1 72 ? -17.689 12.013 -34.137 1.00 52.11 1053 MET A O 1
ATOM 574 N N . LEU A 1 73 ? -18.765 10.052 -34.446 1.00 54.92 1054 LEU A N 1
ATOM 575 C CA . LEU A 1 73 ? -19.607 10.538 -35.549 1.00 55.27 1054 LEU A CA 1
ATOM 576 C C . LEU A 1 73 ? -20.491 11.713 -35.117 1.00 52.93 1054 LEU A C 1
ATOM 577 O O . LEU A 1 73 ? -20.681 12.660 -35.882 1.00 58.61 1054 LEU A O 1
ATOM 582 N N . SER A 1 74 ? -21.002 11.649 -33.886 1.00 52.10 1055 SER A N 1
ATOM 583 C CA . SER A 1 74 ? -21.822 12.720 -33.310 1.00 49.60 1055 SER A CA 1
ATOM 584 C C . SER A 1 74 ? -21.046 14.025 -33.111 1.00 42.32 1055 SER A C 1
ATOM 585 O O . SER A 1 74 ? -21.569 15.100 -33.403 1.00 47.47 1055 SER A O 1
ATOM 588 N N . ILE A 1 75 ? -19.812 13.923 -32.613 1.00 44.50 1056 ILE A N 1
ATOM 589 C CA . ILE A 1 75 ? -18.913 15.091 -32.431 1.00 41.34 1056 ILE A CA 1
ATOM 590 C C . ILE A 1 75 ? -18.578 15.780 -33.764 1.00 41.44 1056 ILE A C 1
ATOM 591 O O . ILE A 1 75 ? -18.461 17.010 -33.827 1.00 43.36 1056 ILE A O 1
ATOM 596 N N . MET A 1 76 ? -18.434 14.979 -34.820 1.00 44.03 1057 MET A N 1
ATOM 597 C CA . MET A 1 76 ? -18.107 15.478 -36.164 1.00 42.25 1057 MET A CA 1
ATOM 598 C C . MET A 1 76 ? -19.187 16.404 -36.747 1.00 42.13 1057 MET A C 1
ATOM 599 O O . MET A 1 76 ? -18.880 17.253 -37.582 1.00 38.24 1057 MET A O 1
ATOM 604 N N . SER A 1 77 ? -20.435 16.244 -36.297 1.00 42.36 1058 SER A N 1
ATOM 605 C CA . SER A 1 77 ? -21.549 17.145 -36.669 1.00 44.57 1058 SER A CA 1
ATOM 606 C C . SER A 1 77 ? -21.341 18.610 -36.277 1.00 40.92 1058 SER A C 1
ATOM 607 O O . SER A 1 77 ? -21.962 19.498 -36.866 1.00 41.82 1058 SER A O 1
ATOM 610 N N . TYR A 1 78 ? -20.500 18.852 -35.271 1.00 39.04 1059 TYR A N 1
ATOM 611 C CA . TYR A 1 78 ? -20.165 20.209 -34.815 1.00 38.67 1059 TYR A CA 1
ATOM 612 C C . TYR A 1 78 ? -18.907 20.778 -35.475 1.00 37.84 1059 TYR A C 1
ATOM 613 O O . TYR A 1 78 ? -18.516 21.907 -35.170 1.00 41.72 1059 TYR A O 1
ATOM 622 N N . ARG A 1 79 ? -18.301 20.021 -36.393 1.00 34.55 1060 ARG A N 1
ATOM 623 C CA . ARG A 1 79 ? -17.097 20.454 -37.092 1.00 37.90 1060 ARG A CA 1
ATOM 624 C C . ARG A 1 79 ? -17.446 21.334 -38.289 1.00 40.20 1060 ARG A C 1
ATOM 625 O O . ARG A 1 79 ? -18.329 21.005 -39.082 1.00 38.80 1060 ARG A O 1
ATOM 633 N N . ASN A 1 80 ? -16.723 22.442 -38.418 1.00 38.97 1061 ASN A N 1
ATOM 634 C CA . ASN A 1 80 ? -16.894 23.380 -39.524 1.00 38.47 1061 ASN A CA 1
ATOM 635 C C . ASN A 1 80 ? -16.017 23.006 -40.718 1.00 38.65 1061 ASN A C 1
ATOM 636 O O . ASN A 1 80 ? -15.175 22.110 -40.617 1.00 48.50 1061 ASN A O 1
ATOM 641 N N . ALA A 1 81 ? -16.216 23.693 -41.844 1.00 44.50 1062 ALA A N 1
ATOM 642 C CA . ALA A 1 81 ? -15.453 23.421 -43.074 1.00 42.70 1062 ALA A CA 1
ATOM 643 C C . ALA A 1 81 ? -13.942 23.654 -42.904 1.00 47.32 1062 ALA A C 1
ATOM 644 O O . ALA A 1 81 ? -13.138 22.936 -43.503 1.00 42.47 1062 ALA A O 1
ATOM 646 N N . ASP A 1 82 ? -13.573 24.633 -42.068 1.00 42.43 1063 ASP A N 1
ATOM 647 C CA . ASP A 1 82 ? -12.160 24.886 -41.698 1.00 41.66 1063 ASP A CA 1
ATOM 648 C C . ASP A 1 82 ? -11.581 23.942 -40.603 1.00 40.17 1063 ASP A C 1
ATOM 649 O O . ASP A 1 82 ? -10.435 24.106 -40.195 1.00 33.61 1063 ASP A O 1
ATOM 654 N N . TYR A 1 83 ? -12.388 22.978 -40.144 1.00 33.72 1064 TYR A N 1
ATOM 655 C CA . TYR A 1 83 ? -12.028 21.957 -39.139 1.00 35.69 1064 TYR A CA 1
ATOM 656 C C . TYR A 1 83 ? -11.962 22.468 -37.689 1.00 39.22 1064 TYR A C 1
ATOM 657 O O . TYR A 1 83 ? -11.503 21.761 -36.784 1.00 36.39 1064 TYR A O 1
ATOM 666 N N . SER A 1 84 ? -12.481 23.681 -37.480 1.00 35.47 1065 SER A N 1
ATOM 667 C CA . SER A 1 84 ? -12.825 24.189 -36.154 1.00 37.81 1065 SER A CA 1
ATOM 668 C C . SER A 1 84 ? -14.122 23.544 -35.673 1.00 40.80 1065 SER A C 1
ATOM 669 O O . SER A 1 84 ? -14.814 22.883 -36.450 1.00 42.46 1065 SER A O 1
ATOM 672 N N . TYR A 1 85 ? -14.453 23.759 -34.399 1.00 38.49 1066 TYR A N 1
ATOM 673 C CA . TYR A 1 85 ? -15.696 23.252 -33.812 1.00 36.71 1066 TYR A CA 1
ATOM 674 C C . TYR A 1 85 ? -16.533 24.371 -33.187 1.00 39.67 1066 TYR A C 1
ATOM 675 O O . TYR A 1 85 ? -15.999 25.349 -32.653 1.00 31.24 1066 TYR A O 1
ATOM 684 N N . SER A 1 86 ? -17.851 24.204 -33.253 1.00 41.92 1067 SER A N 1
ATOM 685 C CA . SER A 1 86 ? -18.808 25.162 -32.695 1.00 42.06 1067 SER A CA 1
ATOM 686 C C . SER A 1 86 ? -19.571 24.493 -31.564 1.00 47.36 1067 SER A C 1
ATOM 687 O O . SER A 1 86 ? -19.762 23.276 -31.580 1.00 44.83 1067 SER A O 1
ATOM 690 N N . VAL A 1 87 ? -20.000 25.290 -30.585 1.00 43.97 1068 VAL A N 1
ATOM 691 C CA . VAL A 1 87 ? -20.800 24.790 -29.454 1.00 48.81 1068 VAL A CA 1
ATOM 692 C C . VAL A 1 87 ? -22.189 24.351 -29.927 1.00 51.47 1068 VAL A C 1
ATOM 693 O O . VAL A 1 87 ? -22.696 23.313 -29.496 1.00 60.41 1068 VAL A O 1
ATOM 697 N N . TRP A 1 88 ? -22.791 25.156 -30.804 1.00 49.65 1069 TRP A N 1
ATOM 698 C CA . TRP A 1 88 ? -24.028 24.805 -31.497 1.00 50.17 1069 TRP A CA 1
ATOM 699 C C . TRP A 1 88 ? -23.778 24.744 -32.984 1.00 48.06 1069 TRP A C 1
ATOM 7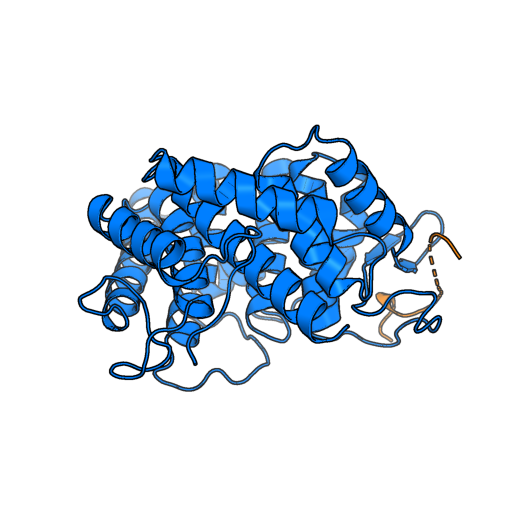00 O O . TRP A 1 88 ? -23.005 25.540 -33.522 1.00 57.73 1069 TRP A O 1
ATOM 711 N N . LYS A 1 89 ? -24.430 23.795 -33.655 1.00 45.69 1070 LYS A N 1
ATOM 712 C CA . LYS A 1 89 ? -24.233 23.558 -35.092 1.00 49.72 1070 LYS A CA 1
ATOM 713 C C . LYS A 1 89 ? -24.661 24.779 -35.892 1.00 47.00 1070 LYS A C 1
ATOM 714 O O . LYS A 1 89 ? -25.811 25.204 -35.794 1.00 59.00 1070 LYS A O 1
ATOM 720 N N . GLY A 1 90 ? -23.732 25.346 -36.662 1.00 50.61 1071 GLY A N 1
ATOM 721 C CA . GLY A 1 90 ? -23.982 26.578 -37.422 1.00 49.38 1071 GLY A CA 1
ATOM 722 C C . GLY A 1 90 ? -23.545 27.854 -36.723 1.00 54.05 1071 GLY A C 1
ATOM 723 O O . GLY A 1 90 ? -23.389 28.891 -37.378 1.00 61.80 1071 GLY A O 1
ATOM 724 N N . GLY A 1 91 ? -23.348 27.793 -35.402 1.00 50.50 1072 GLY A N 1
ATOM 725 C CA . GLY A 1 91 ? -22.824 28.923 -34.633 1.00 48.43 1072 GLY A CA 1
ATOM 726 C C . GLY A 1 91 ? -21.363 29.173 -34.952 1.00 49.33 1072 GLY A C 1
ATOM 727 O O . GLY A 1 91 ? -20.748 28.416 -35.712 1.00 50.91 1072 GLY A O 1
ATOM 728 N N . SER A 1 92 ? -20.802 30.235 -34.380 1.00 44.31 1073 SER A N 1
ATOM 729 C CA . SER A 1 92 ? -19.403 30.575 -34.635 1.00 54.12 1073 SER A CA 1
ATOM 730 C C . SER A 1 92 ? -18.475 29.580 -33.933 1.00 50.95 1073 SER A C 1
ATOM 731 O O . SER A 1 92 ? -18.865 28.918 -32.967 1.00 47.72 1073 SER A O 1
ATOM 734 N N . ALA A 1 93 ? -17.257 29.468 -34.453 1.00 44.91 1074 ALA A N 1
ATOM 735 C CA . ALA A 1 93 ? -16.259 28.549 -33.921 1.00 40.74 1074 ALA A CA 1
ATOM 736 C C . ALA A 1 93 ? -15.764 29.011 -32.546 1.00 43.89 1074 ALA A C 1
ATOM 737 O O . ALA A 1 93 ? -15.729 30.211 -32.255 1.00 42.94 1074 ALA A O 1
ATOM 739 N N . SER A 1 94 ? -15.408 28.043 -31.703 1.00 38.23 1075 SER A N 1
ATOM 740 C CA . SER A 1 94 ? -14.821 28.310 -30.387 1.00 33.92 1075 SER A CA 1
ATOM 741 C C . SER A 1 94 ? -13.446 27.653 -30.297 1.00 38.33 1075 SER A C 1
ATOM 742 O O . SER A 1 94 ? -13.292 26.476 -30.633 1.00 33.37 1075 SER A O 1
ATOM 745 N N . THR A 1 95 ? -12.457 28.419 -29.842 1.00 38.66 1076 THR A N 1
ATOM 746 C CA . THR A 1 95 ? -11.108 27.898 -29.604 1.00 42.74 1076 THR A CA 1
ATOM 747 C C . THR A 1 95 ? -11.151 26.910 -28.433 1.00 33.09 1076 THR A C 1
ATOM 748 O O . THR A 1 95 ? -10.536 25.842 -28.484 1.00 40.92 1076 THR A O 1
ATOM 752 N N . TRP A 1 96 ? -11.899 27.281 -27.394 1.00 34.19 1077 TRP A N 1
ATOM 753 C CA . TRP A 1 96 ? -12.115 26.442 -26.215 1.00 37.45 1077 TRP A CA 1
ATOM 754 C C . TRP A 1 96 ? -12.707 25.116 -26.588 1.00 33.27 1077 TRP A C 1
ATOM 755 O O . TRP A 1 96 ? -12.168 24.077 -26.217 1.00 34.82 1077 TRP A O 1
ATOM 766 N N . LEU A 1 97 ? -13.807 25.136 -27.334 1.00 33.91 1078 LEU A N 1
ATOM 767 C CA . LEU A 1 97 ? -14.478 23.889 -27.711 1.00 39.21 1078 LEU A CA 1
ATOM 768 C C . LEU A 1 97 ? -13.621 23.016 -28.630 1.00 33.65 1078 LEU A C 1
ATOM 769 O O . LEU A 1 97 ? -13.598 21.789 -28.475 1.00 36.81 1078 LEU A O 1
ATOM 774 N N . THR A 1 98 ? -12.934 23.654 -29.577 1.00 33.59 1079 THR A N 1
ATOM 77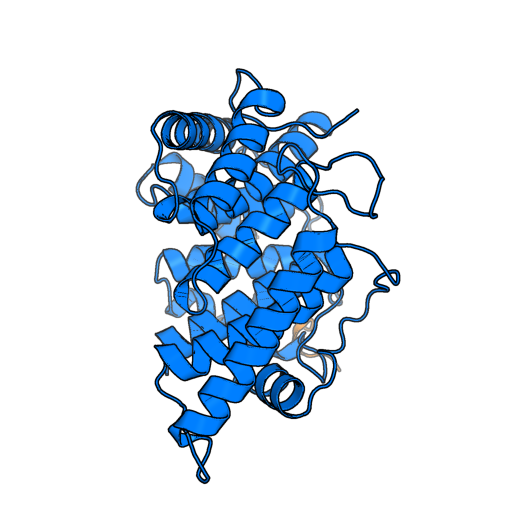5 C CA . THR A 1 98 ? -11.994 22.972 -30.477 1.00 34.29 1079 THR A CA 1
ATOM 776 C C . THR A 1 98 ? -10.869 22.266 -29.693 1.00 29.04 1079 THR A C 1
ATOM 777 O O . THR A 1 98 ? -10.521 21.126 -30.001 1.00 38.25 1079 THR A O 1
ATOM 781 N N . ALA A 1 99 ? -10.335 22.945 -28.677 1.00 37.32 1080 ALA A N 1
ATOM 782 C CA . ALA A 1 99 ? -9.360 22.362 -27.744 1.00 35.05 1080 ALA A CA 1
ATOM 783 C C . ALA A 1 99 ? -9.932 21.189 -26.935 1.00 32.18 1080 ALA A C 1
ATOM 784 O O . ALA A 1 99 ? -9.230 20.213 -26.682 1.00 33.59 1080 ALA A O 1
ATOM 786 N N . PHE A 1 100 ? -11.197 21.293 -26.532 1.00 33.46 1081 PHE A N 1
ATOM 787 C CA . PHE A 1 100 ? -11.880 20.208 -25.817 1.00 33.87 1081 PHE A CA 1
ATOM 788 C C . PHE A 1 100 ? -12.125 18.987 -26.720 1.00 29.70 1081 PHE A C 1
ATOM 789 O O . PHE A 1 100 ? -11.901 17.851 -26.300 1.00 37.90 1081 PHE A O 1
ATOM 797 N N . ALA A 1 101 ? -12.556 19.221 -27.958 1.00 32.15 1082 ALA A N 1
ATOM 798 C CA . ALA A 1 101 ? -12.734 18.132 -28.940 1.00 28.11 1082 ALA A CA 1
ATOM 799 C C . ALA A 1 101 ? -11.423 17.403 -29.251 1.00 30.13 1082 ALA A C 1
ATOM 800 O O . ALA A 1 101 ? -11.416 16.180 -29.384 1.00 40.61 1082 ALA A O 1
ATOM 802 N N . LEU A 1 102 ? -10.326 18.153 -29.356 1.00 31.52 1083 LEU A N 1
ATOM 803 C CA . LEU A 1 102 ? -8.991 17.577 -29.602 1.00 36.19 1083 LEU A CA 1
ATOM 804 C C . LEU A 1 102 ? -8.512 16.687 -28.454 1.00 31.27 1083 LEU A C 1
ATOM 805 O O . LEU A 1 102 ? -7.880 15.656 -28.692 1.00 34.73 1083 LEU A O 1
ATOM 810 N N . ARG A 1 103 ? -8.810 17.088 -27.219 1.00 31.46 1084 ARG A N 1
ATOM 811 C CA . ARG A 1 103 ? -8.520 16.256 -26.059 1.00 34.73 1084 ARG A CA 1
ATOM 812 C C . ARG A 1 103 ? -9.231 14.905 -26.130 1.00 37.76 1084 ARG A C 1
ATOM 813 O O . ARG A 1 103 ? -8.595 13.862 -25.935 1.00 34.22 1084 ARG A O 1
ATOM 821 N N . VAL A 1 104 ? -10.540 14.938 -26.394 1.00 35.07 1085 VAL A N 1
ATOM 822 C CA . VAL A 1 104 ? -11.349 13.717 -26.462 1.00 38.02 1085 VAL A CA 1
ATOM 823 C C . VAL A 1 104 ? -10.944 12.853 -27.654 1.00 34.28 1085 VAL A C 1
ATOM 824 O O . VAL A 1 104 ? -10.686 11.658 -27.487 1.00 39.36 1085 VAL A O 1
ATOM 828 N N . LEU A 1 105 ? -10.872 13.451 -28.844 1.00 33.78 1086 LEU A N 1
ATOM 829 C CA . LEU A 1 105 ? -10.467 12.697 -30.043 1.00 37.34 1086 LEU A CA 1
ATOM 830 C C . LEU A 1 105 ? -9.018 12.198 -29.958 1.00 34.43 1086 LEU A C 1
ATOM 831 O O . LEU A 1 105 ? -8.728 11.080 -30.383 1.00 39.40 1086 LEU A O 1
ATOM 836 N N . GLY A 1 106 ? -8.132 13.018 -29.391 1.00 34.51 1087 GLY A N 1
ATOM 837 C CA . GLY A 1 106 ? -6.743 12.641 -29.146 1.00 32.64 1087 GLY A CA 1
ATOM 838 C C . GLY A 1 106 ? -6.603 11.424 -28.242 1.00 34.35 1087 GLY A C 1
ATOM 839 O O . GLY A 1 106 ? -5.791 10.539 -28.510 1.00 31.00 1087 GLY A O 1
ATOM 840 N N . GLN A 1 107 ? -7.403 11.390 -27.178 1.00 34.32 1088 GLN A N 1
ATOM 841 C CA . GLN A 1 107 ? -7.467 10.239 -26.272 1.00 33.20 1088 GLN A CA 1
ATOM 842 C C . GLN A 1 107 ? -8.101 9.009 -26.926 1.00 33.99 1088 GLN A C 1
ATOM 843 O O . GLN A 1 107 ? -7.578 7.897 -26.779 1.00 34.52 1088 GLN A O 1
ATOM 849 N N . VAL A 1 108 ? -9.221 9.208 -27.627 1.00 32.31 1089 VAL A N 1
ATOM 850 C CA . VAL A 1 108 ? -9.968 8.106 -28.280 1.00 37.60 1089 VAL A CA 1
ATOM 851 C C . VAL A 1 108 ? -9.145 7.425 -29.383 1.00 40.98 1089 VAL A C 1
ATOM 852 O O . VAL A 1 108 ? -9.278 6.218 -29.583 1.00 39.58 1089 VAL A O 1
ATOM 856 N N . ASN A 1 109 ? -8.283 8.193 -30.058 1.00 36.59 1090 ASN A N 1
ATOM 857 C CA . ASN A 1 109 ? -7.343 7.670 -31.070 1.00 41.51 1090 ASN A CA 1
ATOM 858 C C . ASN A 1 109 ? -6.552 6.419 -30.654 1.00 41.34 1090 ASN A C 1
ATOM 859 O O . ASN A 1 109 ? -6.290 5.551 -31.480 1.00 45.92 1090 ASN A O 1
ATOM 864 N N . LYS A 1 110 ? -6.186 6.344 -29.378 1.00 44.39 1091 LYS A N 1
ATOM 865 C CA . LYS A 1 110 ? -5.527 5.172 -28.792 1.00 43.37 1091 LYS A CA 1
ATOM 866 C C . LYS A 1 110 ? -6.213 3.831 -29.131 1.00 47.61 1091 LYS A C 1
ATOM 867 O O . LYS A 1 110 ? -5.533 2.828 -29.342 1.00 43.65 1091 LYS A O 1
ATOM 873 N N . TYR A 1 111 ? -7.548 3.829 -29.181 1.00 45.54 1092 TYR A N 1
ATOM 874 C CA . TYR A 1 111 ? -8.341 2.601 -29.354 1.00 47.22 1092 TYR A CA 1
ATOM 875 C C . TYR A 1 111 ? -9.251 2.570 -30.582 1.00 49.80 1092 TYR A C 1
ATOM 876 O O . TYR A 1 111 ? -9.525 1.491 -31.108 1.00 48.84 1092 TYR A O 1
ATOM 885 N N . VAL A 1 112 ? -9.749 3.733 -31.001 1.00 46.70 1093 VAL A N 1
ATOM 886 C CA . VAL A 1 112 ? -10.454 3.881 -32.276 1.00 48.04 1093 VAL A CA 1
ATOM 887 C C . VAL A 1 112 ? -9.746 4.981 -33.078 1.00 48.38 1093 VAL A C 1
ATOM 888 O O . VAL A 1 112 ? -9.861 6.163 -32.752 1.00 46.98 1093 VAL A O 1
ATOM 892 N N . GLU A 1 113 ? -9.022 4.580 -34.123 1.00 46.13 1094 GLU A N 1
ATOM 893 C CA . GLU A 1 113 ? -8.159 5.493 -34.885 1.00 50.90 1094 GLU A CA 1
ATOM 894 C C . GLU A 1 113 ? -8.945 6.633 -35.544 1.00 47.53 1094 GLU A C 1
ATOM 895 O O . GLU A 1 113 ? -9.913 6.394 -36.275 1.00 47.42 1094 GLU A O 1
ATOM 901 N N . GLN A 1 114 ? -8.518 7.863 -35.268 1.00 45.69 1095 GLN A N 1
ATOM 902 C CA . GLN A 1 114 ? -9.110 9.058 -35.860 1.00 44.10 1095 GLN A CA 1
ATOM 903 C C . GLN A 1 11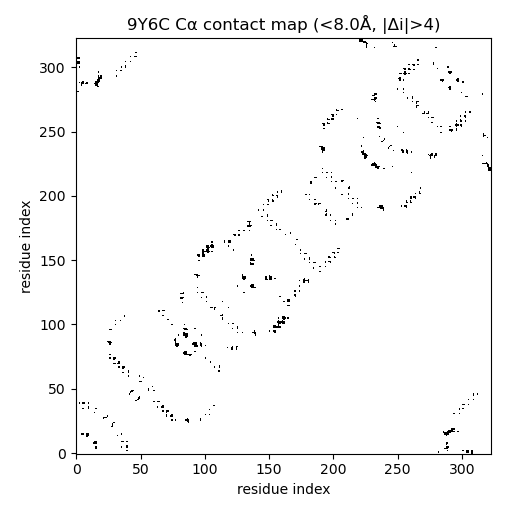4 ? -8.573 9.297 -37.259 1.00 41.18 1095 GLN A C 1
ATOM 904 O O . GLN A 1 114 ? -7.555 8.720 -37.660 1.00 41.44 1095 GLN A O 1
ATOM 910 N N . ASN A 1 115 ? -9.258 10.170 -37.993 1.00 43.49 1096 ASN A N 1
ATOM 911 C CA . ASN A 1 115 ? -8.736 10.679 -39.248 1.00 38.27 1096 ASN A CA 1
ATOM 912 C C . ASN A 1 115 ? -7.580 11.637 -38.925 1.00 42.27 1096 ASN A C 1
ATOM 913 O O . ASN A 1 115 ? -7.794 12.766 -38.453 1.00 36.30 1096 ASN A O 1
ATOM 918 N N . GLN A 1 116 ? -6.363 11.159 -39.175 1.00 33.02 1097 GLN A N 1
ATOM 919 C CA . GLN A 1 116 ? -5.132 11.894 -38.888 1.00 38.28 1097 GLN A CA 1
ATOM 920 C C . GLN A 1 116 ? -5.144 13.291 -39.513 1.00 40.88 1097 GLN A C 1
ATOM 921 O O . GLN A 1 116 ? -4.879 14.277 -38.829 1.00 35.70 1097 GLN A O 1
ATOM 927 N N . ASN A 1 117 ? -5.489 13.365 -40.797 1.00 37.89 1098 ASN A N 1
ATOM 928 C CA . ASN A 1 117 ? -5.547 14.646 -41.516 1.00 40.12 1098 ASN A CA 1
ATOM 929 C C . ASN A 1 117 ? -6.567 15.629 -40.932 1.00 37.76 1098 ASN A C 1
ATOM 930 O O . ASN A 1 117 ? -6.293 16.826 -40.862 1.00 39.72 1098 ASN A O 1
ATOM 935 N N . SER A 1 118 ? -7.720 15.123 -40.496 1.00 35.42 1099 SER A N 1
ATOM 936 C CA . SER A 1 118 ? -8.733 15.957 -39.836 1.00 41.53 1099 SER A CA 1
ATOM 937 C C . SER A 1 118 ? -8.224 16.572 -38.529 1.00 37.33 1099 SER A C 1
ATOM 938 O O . SER A 1 118 ? -8.435 17.763 -38.277 1.00 31.94 1099 SER A O 1
ATOM 941 N N . ILE A 1 119 ? -7.538 15.767 -37.720 1.00 31.84 1100 ILE A N 1
ATOM 942 C CA . ILE A 1 119 ? -6.932 16.248 -36.466 1.00 36.86 1100 ILE A CA 1
ATOM 943 C C . ILE A 1 119 ? -5.846 17.296 -36.751 1.00 37.23 1100 ILE A C 1
ATOM 944 O O . ILE A 1 119 ? -5.817 18.345 -36.101 1.00 34.98 1100 ILE A O 1
ATOM 949 N N . CYS A 1 120 ? -4.979 17.018 -37.727 1.00 32.84 1101 CYS A N 1
ATOM 950 C CA . CYS A 1 120 ? -3.988 18.001 -38.202 1.00 35.74 1101 CYS A CA 1
ATOM 951 C C . CYS A 1 120 ? -4.625 19.343 -38.574 1.00 33.21 1101 CYS A C 1
ATOM 952 O O . CYS A 1 120 ? -4.112 20.399 -38.195 1.00 32.90 1101 CYS A O 1
ATOM 955 N N . ASN A 1 121 ? -5.732 19.285 -39.316 1.00 33.09 1102 ASN A N 1
ATOM 956 C CA . ASN A 1 121 ? -6.454 20.486 -39.759 1.00 33.08 1102 ASN A CA 1
ATOM 957 C C . ASN A 1 121 ? -7.003 21.304 -38.596 1.00 34.59 1102 ASN A C 1
ATOM 958 O O . ASN A 1 121 ? -6.908 22.536 -38.605 1.00 35.65 1102 ASN A O 1
ATOM 963 N N . SER A 1 122 ? -7.583 20.617 -37.612 1.00 31.76 1103 SER A N 1
ATOM 964 C CA . SER A 1 122 ? -8.082 21.255 -36.387 1.00 33.05 1103 SER A CA 1
ATOM 965 C C . SER A 1 122 ? -6.944 21.876 -35.562 1.00 37.34 1103 SER A C 1
ATOM 966 O O . SER A 1 122 ? -7.074 22.995 -35.061 1.00 35.96 1103 SER A O 1
ATOM 969 N N . LEU A 1 123 ? -5.832 21.150 -35.427 1.00 39.77 1104 LEU A N 1
ATOM 970 C CA . LEU A 1 123 ? -4.661 21.662 -34.695 1.00 37.57 1104 LEU A CA 1
ATOM 971 C C . LEU A 1 123 ? -4.062 22.909 -35.354 1.00 35.21 1104 LEU A C 1
ATOM 972 O O . LEU A 1 123 ? -3.718 23.873 -34.662 1.00 33.62 1104 LEU A O 1
ATOM 977 N N . LEU A 1 124 ? -3.942 22.878 -36.682 1.00 33.22 1105 LEU A N 1
ATOM 978 C CA . LEU A 1 124 ? -3.381 24.000 -37.448 1.00 34.34 1105 LEU A CA 1
ATOM 979 C C . LEU A 1 124 ? -4.298 25.214 -37.453 1.00 36.21 1105 LEU A C 1
ATOM 980 O O . LEU A 1 124 ? -3.813 26.345 -37.377 1.00 36.44 1105 LEU A O 1
ATOM 985 N N . TRP A 1 125 ? -5.612 24.987 -37.539 1.00 37.31 1106 TRP A N 1
ATOM 986 C CA . TRP A 1 125 ? -6.578 26.078 -37.405 1.00 37.46 1106 TRP A CA 1
ATOM 987 C C . TRP A 1 125 ? -6.400 26.782 -36.081 1.00 40.68 1106 TRP A C 1
ATOM 988 O O . TRP A 1 125 ? -6.363 28.011 -36.024 1.00 36.28 1106 TRP A O 1
ATOM 999 N N . LEU A 1 126 ? -6.273 25.987 -35.020 1.00 38.70 1107 LEU A N 1
ATOM 1000 C CA . LEU A 1 126 ? -6.174 26.478 -33.645 1.00 39.43 1107 LEU A CA 1
ATOM 1001 C C . LEU A 1 126 ? -4.907 27.316 -33.442 1.00 41.07 1107 LEU A C 1
ATOM 1002 O O . LEU A 1 126 ? -4.971 28.453 -32.967 1.00 39.17 1107 LEU A O 1
ATOM 1007 N N . VAL A 1 127 ? -3.770 26.759 -33.856 1.00 37.50 1108 VAL A N 1
ATOM 1008 C CA . VAL A 1 127 ? -2.456 27.385 -33.655 1.00 40.23 1108 VAL A CA 1
ATOM 1009 C C . VAL A 1 127 ? -2.211 28.645 -34.506 1.00 42.27 1108 VAL A C 1
ATOM 1010 O O . VAL A 1 127 ? -1.541 29.570 -34.045 1.00 49.05 1108 VAL A O 1
ATOM 1014 N N . GLU A 1 128 ? -2.750 28.687 -35.726 1.00 44.00 1109 GLU A N 1
ATOM 1015 C CA . GLU A 1 128 ? -2.433 29.766 -36.683 1.00 48.61 1109 GLU A CA 1
ATOM 1016 C C . GLU A 1 128 ? -3.377 30.961 -36.688 1.00 41.18 1109 GLU A C 1
ATOM 1017 O O . GLU A 1 128 ? -3.019 32.014 -37.218 1.00 44.65 1109 GLU A O 1
ATOM 1023 N N . ASN A 1 129 ? -4.563 30.807 -36.101 1.00 37.96 1110 ASN A N 1
ATOM 1024 C CA . ASN A 1 129 ? -5.551 31.895 -36.034 1.00 43.58 1110 ASN A CA 1
ATOM 1025 C C . ASN A 1 129 ? -5.781 32.473 -34.632 1.00 43.48 1110 ASN A C 1
ATOM 1026 O O . ASN A 1 129 ? -6.315 33.580 -34.511 1.00 37.73 1110 ASN A O 1
ATOM 1031 N N . TYR A 1 130 ? -5.404 31.737 -33.580 1.00 44.99 1111 TYR A N 1
ATOM 1032 C CA . TYR A 1 130 ? -5.774 32.117 -32.206 1.00 42.31 1111 TYR A CA 1
ATOM 1033 C C . TYR A 1 130 ? -4.674 32.052 -31.131 1.00 40.90 1111 TYR A C 1
ATOM 1034 O O . TYR A 1 130 ? -4.966 32.267 -29.955 1.00 39.81 1111 TYR A O 1
ATOM 1043 N N . GLN A 1 131 ? -3.425 31.805 -31.530 1.00 39.04 1112 GLN A N 1
ATOM 1044 C CA . GLN A 1 131 ? -2.276 31.952 -30.636 1.00 40.24 1112 GLN A CA 1
ATOM 1045 C C . GLN A 1 131 ? -1.658 33.324 -30.858 1.00 40.35 1112 GLN A C 1
ATOM 1046 O O . GLN A 1 131 ? -1.320 33.664 -31.986 1.00 40.75 1112 GLN A O 1
ATOM 1052 N N . LEU A 1 132 ? -1.505 34.103 -29.787 1.00 41.64 1113 LEU A N 1
ATOM 1053 C CA . LEU A 1 132 ? -0.848 35.406 -29.869 1.00 36.90 1113 LEU A CA 1
ATOM 1054 C C . LEU A 1 132 ? 0.668 35.236 -29.969 1.00 44.15 1113 LEU A C 1
ATOM 1055 O O . LEU A 1 132 ? 1.190 34.122 -29.819 1.00 36.95 1113 LEU A O 1
ATOM 1060 N N . ASP A 1 133 ? 1.370 36.341 -30.231 1.00 41.74 1114 ASP A N 1
ATOM 1061 C CA . ASP A 1 133 ? 2.844 36.325 -30.332 1.00 49.50 1114 ASP A CA 1
ATOM 1062 C C . ASP A 1 133 ? 3.519 35.899 -29.025 1.00 45.87 1114 ASP A C 1
ATOM 1063 O O . ASP A 1 133 ? 4.528 35.183 -29.054 1.00 43.42 1114 ASP A O 1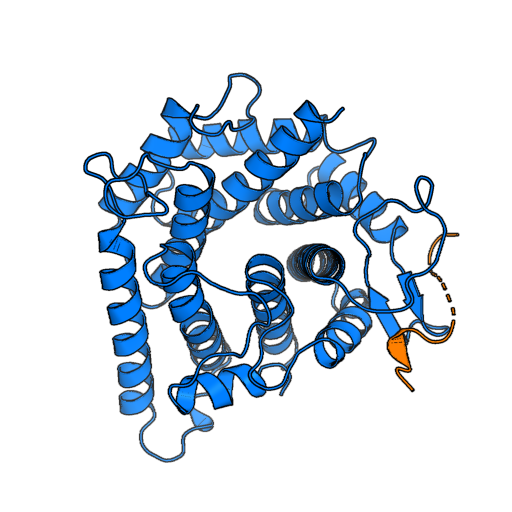
ATOM 1068 N N . ASN A 1 134 ? 2.952 36.324 -27.889 1.00 45.39 1115 ASN A N 1
ATOM 1069 C CA . ASN A 1 134 ? 3.459 35.923 -26.561 1.00 41.50 1115 ASN A CA 1
ATOM 1070 C C . ASN A 1 134 ? 3.254 34.438 -26.219 1.00 44.72 1115 ASN A C 1
ATOM 1071 O O . ASN A 1 134 ? 3.763 33.963 -25.201 1.00 42.03 1115 ASN A O 1
ATOM 1076 N N . GLY A 1 135 ? 2.509 33.715 -27.059 1.00 42.07 1116 GLY A N 1
ATOM 1077 C CA . GLY A 1 135 ? 2.322 32.269 -26.910 1.00 40.55 1116 GLY A CA 1
ATOM 1078 C C . GLY A 1 135 ? 0.985 31.889 -26.311 1.00 35.22 1116 GLY A C 1
ATOM 1079 O O . GLY A 1 135 ? 0.597 30.723 -26.370 1.00 36.73 1116 GLY A O 1
ATOM 1080 N N . SER A 1 136 ? 0.274 32.862 -25.737 1.00 39.74 1117 SER A N 1
ATOM 1081 C CA . SER A 1 136 ? -1.047 32.619 -25.156 1.00 37.17 1117 SER A CA 1
ATOM 1082 C C . SER A 1 136 ? -2.089 32.453 -26.245 1.00 37.97 1117 SER A C 1
ATOM 1083 O O . SER A 1 136 ? -1.857 32.827 -27.399 1.00 39.43 1117 SER A O 1
ATOM 1086 N N . PHE A 1 137 ? -3.235 31.894 -25.863 1.00 33.46 1118 PHE A N 1
ATOM 1087 C CA . PHE A 1 137 ? -4.356 31.708 -26.771 1.00 36.16 1118 PHE A CA 1
ATOM 1088 C C . PHE A 1 137 ? -5.491 32.676 -26.455 1.00 40.07 1118 PHE A C 1
ATOM 1089 O O . PHE A 1 137 ? -5.671 33.073 -25.302 1.00 40.59 1118 PHE A O 1
ATOM 1097 N N . LYS A 1 138 ? -6.242 33.039 -27.498 1.00 39.56 1119 LYS A N 1
ATOM 1098 C CA . LYS A 1 138 ? -7.439 33.891 -27.395 1.00 44.97 1119 LYS A CA 1
ATOM 1099 C C . LYS A 1 138 ? -8.663 33.153 -27.929 1.00 42.46 1119 LYS A C 1
ATOM 1100 O O . LYS A 1 138 ? -8.535 32.189 -28.688 1.00 40.15 1119 LYS A O 1
ATOM 1106 N N . GLU A 1 139 ? -9.842 33.619 -27.524 1.00 39.73 1120 GLU A N 1
ATOM 1107 C CA . GLU A 1 139 ? -11.120 33.100 -28.008 1.00 45.22 1120 GLU A CA 1
ATOM 1108 C C . GLU A 1 139 ? -11.611 33.976 -29.174 1.00 49.83 1120 GLU A C 1
ATOM 1109 O O . GLU A 1 139 ? -11.084 35.070 -29.398 1.00 53.16 1120 GLU A O 1
ATOM 1115 N N . ASN A 1 140 ? -12.587 33.478 -29.935 1.00 54.65 1121 ASN A N 1
ATOM 1116 C CA . ASN A 1 140 ? -13.245 34.251 -30.999 1.00 59.67 1121 ASN A CA 1
ATOM 1117 C C . ASN A 1 140 ? -14.056 35.429 -30.440 1.00 61.33 1121 ASN A C 1
ATOM 1118 O O . ASN A 1 140 ? -14.670 35.311 -29.379 1.00 61.73 1121 ASN A O 1
ATOM 1123 N N . SER A 1 141 ? -14.059 36.549 -31.168 1.00 66.81 1122 SER A N 1
ATOM 1124 C CA . SER A 1 141 ? -14.694 37.795 -30.709 1.00 68.35 1122 SER A CA 1
ATOM 1125 C C . SER A 1 141 ? -16.220 37.697 -30.645 1.00 56.67 1122 SER A C 1
ATOM 1126 O O . SER A 1 141 ? -16.833 36.896 -31.348 1.00 62.66 1122 SER A O 1
ATOM 1129 N N . VAL A 1 154 ? -5.083 42.024 -14.247 1.00 76.07 1135 VAL A N 1
ATOM 1130 C CA . VAL A 1 154 ? -5.267 40.872 -13.359 1.00 75.93 1135 VAL A CA 1
ATOM 1131 C C . VAL A 1 154 ? -6.242 39.854 -13.952 1.00 63.63 1135 VAL A C 1
ATOM 1132 O O . VAL A 1 154 ? -5.910 38.676 -14.082 1.00 67.21 1135 VAL A O 1
ATOM 1136 N N . GLU A 1 155 ? -7.438 40.325 -14.306 1.00 67.36 1136 GLU A N 1
ATOM 1137 C CA . GLU A 1 155 ? -8.487 39.478 -14.894 1.00 71.27 1136 GLU A CA 1
ATOM 1138 C C . GLU A 1 155 ? -8.120 38.965 -16.294 1.00 68.65 1136 GLU A C 1
ATOM 1139 O O . GLU A 1 155 ? -8.497 37.847 -16.660 1.00 59.64 1136 GLU A O 1
ATOM 1145 N N . ALA A 1 156 ? -7.399 39.784 -17.066 1.00 58.76 1137 ALA A N 1
ATOM 1146 C CA . ALA A 1 156 ? -6.935 39.405 -18.408 1.00 53.53 1137 ALA A CA 1
ATOM 1147 C C . ALA A 1 156 ? -5.926 38.261 -18.350 1.00 49.34 1137 ALA A C 1
ATOM 1148 O O . ALA A 1 156 ? -6.081 37.270 -19.064 1.00 44.18 1137 ALA A O 1
ATOM 1150 N N . ARG A 1 157 ? -4.912 38.390 -17.491 1.00 45.19 1138 ARG A N 1
ATOM 1151 C CA . ARG A 1 157 ? -3.908 37.326 -17.317 1.00 53.23 1138 ARG A CA 1
ATOM 1152 C C . ARG A 1 157 ? -4.536 36.004 -16.866 1.00 44.03 1138 ARG A C 1
ATOM 1153 O O . ARG A 1 157 ? -4.133 34.941 -17.343 1.00 48.63 1138 ARG A O 1
ATOM 1161 N N . GLU A 1 158 ? -5.498 36.080 -15.945 1.00 46.34 1139 GLU A N 1
ATOM 1162 C CA . GLU A 1 158 ? -6.228 34.895 -15.468 1.00 43.54 1139 GLU A CA 1
ATOM 1163 C C . GLU A 1 158 ? -6.970 34.182 -16.597 1.00 39.61 1139 GLU A C 1
ATOM 1164 O O . GLU A 1 158 ? -6.945 32.954 -16.683 1.00 38.11 1139 GLU A O 1
ATOM 1170 N N . ASN A 1 159 ? -7.633 34.959 -17.449 1.00 38.63 1140 ASN A N 1
ATOM 1171 C CA . ASN A 1 159 ? -8.339 34.416 -18.612 1.00 43.84 1140 ASN A CA 1
ATOM 1172 C C . ASN A 1 159 ? -7.383 33.813 -19.629 1.00 39.76 1140 ASN A C 1
ATOM 1173 O O . ASN A 1 159 ? -7.642 32.730 -20.148 1.00 38.05 1140 ASN A O 1
ATOM 1178 N N . SER A 1 160 ? -6.286 34.523 -19.897 1.00 39.19 1141 SER A N 1
ATOM 1179 C CA . SER A 1 160 ? -5.243 34.060 -20.817 1.00 37.91 1141 SER A CA 1
ATOM 1180 C C . SER A 1 160 ? -4.545 32.810 -20.295 1.00 34.65 1141 SER A C 1
ATOM 1181 O O . SER A 1 160 ? -4.293 31.888 -21.063 1.00 34.70 1141 SER A O 1
ATOM 1184 N N . LEU A 1 161 ? -4.228 32.794 -18.999 1.00 33.82 1142 LEU A N 1
ATOM 1185 C CA . LEU A 1 161 ? -3.624 31.614 -18.369 1.00 31.35 1142 LEU A CA 1
ATOM 1186 C C . LEU A 1 161 ? -4.542 30.405 -18.467 1.00 34.39 1142 LEU A C 1
ATOM 1187 O O . LEU A 1 161 ? -4.074 29.311 -18.778 1.00 30.17 1142 LEU A O 1
ATOM 1192 N N . TYR A 1 162 ? -5.838 30.613 -18.218 1.00 31.35 1143 TYR A N 1
ATOM 1193 C CA . TYR A 1 162 ? -6.810 29.528 -18.274 1.00 30.99 1143 TYR A CA 1
ATOM 1194 C C . TYR A 1 162 ? -6.914 28.924 -19.676 1.00 31.40 1143 TYR A C 1
ATOM 1195 O O . TYR A 1 162 ? -6.772 27.713 -19.843 1.00 35.05 1143 TYR A O 1
ATOM 1204 N N . LEU A 1 163 ? -7.186 29.769 -20.667 1.00 35.12 1144 LEU A N 1
ATOM 1205 C CA . LEU A 1 163 ? -7.428 29.292 -22.035 1.00 37.32 1144 LEU A CA 1
ATOM 1206 C C . LEU A 1 163 ? -6.187 28.638 -22.634 1.00 33.38 1144 LEU A C 1
ATOM 1207 O O . LEU A 1 163 ? -6.305 27.612 -23.309 1.00 28.43 1144 LEU A O 1
ATOM 1212 N N . THR A 1 164 ? -5.016 29.223 -22.360 1.00 32.96 1145 THR A N 1
ATOM 1213 C CA . THR A 1 164 ? -3.718 28.679 -22.796 1.00 32.03 1145 THR A CA 1
ATOM 1214 C C . THR A 1 164 ? -3.448 27.288 -22.225 1.00 29.06 1145 THR A C 1
ATOM 1215 O O . THR A 1 164 ? -3.071 26.384 -22.964 1.00 29.75 1145 THR A O 1
ATOM 1219 N N . ALA A 1 165 ? -3.619 27.150 -20.911 1.00 32.18 1146 ALA A N 1
ATOM 1220 C CA . ALA A 1 165 ? -3.517 25.860 -20.224 1.00 33.09 1146 ALA A CA 1
ATOM 1221 C C . ALA A 1 165 ? -4.500 24.843 -20.794 1.00 31.50 1146 ALA A C 1
ATOM 1222 O O . ALA A 1 165 ? -4.112 23.717 -21.110 1.00 30.31 1146 ALA A O 1
ATOM 1224 N N . PHE A 1 166 ? -5.764 25.252 -20.932 1.00 29.94 1147 PHE A N 1
ATOM 1225 C CA . PHE A 1 166 ? -6.818 24.387 -21.482 1.00 28.58 1147 PHE A CA 1
ATOM 1226 C C . PHE A 1 166 ? -6.524 23.978 -22.933 1.00 30.02 1147 PHE A C 1
ATOM 1227 O O . PHE A 1 166 ? -6.757 22.824 -23.320 1.00 31.40 1147 PHE A O 1
ATOM 1235 N N . THR A 1 167 ? -6.005 24.920 -23.720 1.00 28.28 1148 THR A N 1
ATOM 1236 C CA . THR A 1 167 ? -5.644 24.663 -25.113 1.00 29.79 1148 THR A CA 1
ATOM 1237 C C . THR A 1 167 ? -4.415 23.759 -25.205 1.00 32.14 1148 THR A C 1
ATOM 1238 O O . THR A 1 167 ? -4.390 22.832 -26.021 1.00 34.61 1148 THR A O 1
ATOM 1242 N N . VAL A 1 168 ? -3.416 24.014 -24.357 1.00 29.26 1149 VAL A N 1
ATOM 1243 C CA . VAL A 1 168 ? -2.214 23.165 -24.294 1.00 30.13 1149 VAL A CA 1
ATOM 1244 C C . VAL A 1 168 ? -2.561 21.707 -23.963 1.00 32.84 1149 VAL A C 1
ATOM 1245 O O . VAL A 1 168 ? -1.959 20.795 -24.523 1.00 31.44 1149 VAL A O 1
ATOM 1249 N N . ILE A 1 169 ? -3.534 21.504 -23.074 1.00 33.11 1150 ILE A N 1
ATOM 1250 C CA . ILE A 1 169 ? -4.006 20.157 -22.712 1.00 29.68 1150 ILE A CA 1
ATOM 1251 C C . ILE A 1 169 ? -4.576 19.429 -23.932 1.00 34.61 1150 ILE A C 1
ATOM 1252 O O . ILE A 1 169 ? -4.243 18.267 -24.167 1.00 33.19 1150 ILE A O 1
ATOM 1257 N N . GLY A 1 170 ? -5.417 20.120 -24.702 1.00 35.31 1151 GLY A N 1
ATOM 1258 C CA . GLY A 1 170 ? -5.981 19.588 -25.944 1.00 32.92 1151 GLY A CA 1
ATOM 1259 C C . GLY A 1 170 ? -4.938 19.254 -26.996 1.00 33.61 1151 GLY A C 1
ATOM 1260 O O . GLY A 1 170 ? -4.982 18.175 -27.605 1.00 34.80 1151 GLY A O 1
ATOM 1261 N N . ILE A 1 171 ? -3.987 20.166 -27.192 1.00 29.38 1152 ILE A N 1
ATOM 1262 C CA . ILE A 1 171 ? -2.910 19.972 -28.166 1.00 29.37 1152 ILE A CA 1
ATOM 1263 C C . ILE A 1 171 ? -2.010 18.799 -27.766 1.00 30.25 1152 ILE A C 1
ATOM 1264 O O . ILE A 1 171 ? -1.695 17.965 -28.603 1.00 30.95 1152 ILE A O 1
ATOM 1269 N N . ARG A 1 172 ? -1.620 18.741 -26.492 1.00 33.07 1153 ARG A N 1
ATOM 1270 C CA . ARG A 1 172 ? -0.787 17.645 -25.975 1.00 34.91 1153 ARG A CA 1
ATOM 1271 C C . ARG A 1 172 ? -1.430 16.263 -26.128 1.00 34.75 1153 ARG A C 1
ATOM 1272 O O . ARG A 1 172 ? -0.745 15.295 -26.441 1.00 38.77 1153 ARG A O 1
ATOM 1280 N N . LYS A 1 173 ? -2.739 16.180 -25.913 1.00 32.97 1154 LYS A N 1
ATOM 1281 C CA . LYS A 1 173 ? -3.464 14.909 -26.022 1.00 35.16 1154 LYS A CA 1
ATOM 1282 C C . LYS A 1 173 ? -3.614 14.408 -27.462 1.00 34.53 1154 LYS A C 1
ATOM 1283 O O . LYS A 1 173 ? -3.831 13.214 -27.671 1.00 35.16 1154 LYS A O 1
ATOM 1289 N N . ALA A 1 174 ? -3.516 15.318 -28.435 1.00 32.04 1155 ALA A N 1
ATOM 1290 C CA . ALA A 1 174 ? -3.617 14.989 -29.866 1.00 30.63 1155 ALA A CA 1
ATOM 1291 C C . ALA A 1 174 ? -2.290 15.106 -30.620 1.00 29.06 1155 ALA A C 1
ATOM 1292 O O . ALA A 1 174 ? -2.252 14.823 -31.815 1.00 30.23 1155 ALA A O 1
ATOM 1294 N N . PHE A 1 175 ? -1.221 15.528 -29.936 1.00 30.71 1156 PHE A N 1
ATOM 1295 C CA . PHE A 1 175 ? 0.056 15.878 -30.583 1.00 33.28 1156 PHE A CA 1
ATOM 1296 C C . PHE A 1 175 ? 0.709 14.721 -31.335 1.00 36.06 1156 PHE A C 1
ATOM 1297 O O . PHE A 1 175 ? 1.153 14.902 -32.466 1.00 34.99 1156 PHE A O 1
ATOM 1305 N N . ASP A 1 176 ? 0.774 13.549 -30.706 1.00 31.19 1157 ASP A N 1
ATOM 1306 C CA . ASP A 1 176 ? 1.433 12.379 -31.323 1.00 38.38 1157 ASP A CA 1
ATOM 1307 C C . ASP A 1 176 ? 0.778 11.939 -32.644 1.00 39.56 1157 ASP A C 1
ATOM 1308 O O . ASP A 1 176 ? 1.436 11.320 -33.481 1.00 39.77 1157 ASP A O 1
ATOM 1313 N N . ILE A 1 177 ? -0.501 12.276 -32.826 1.00 41.52 1158 ILE A N 1
ATOM 1314 C CA . ILE A 1 177 ? -1.217 12.029 -34.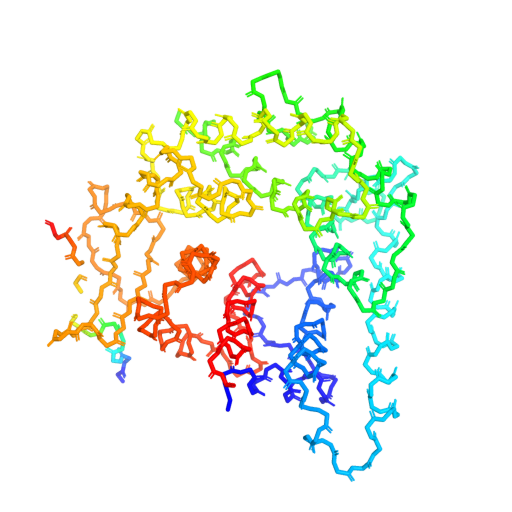084 1.00 41.84 1158 ILE A CA 1
ATOM 1315 C C . ILE A 1 177 ? -0.717 12.940 -35.214 1.00 40.02 1158 ILE A C 1
ATOM 1316 O O . ILE A 1 177 ? -0.739 12.539 -36.374 1.00 37.89 1158 ILE A O 1
ATOM 1321 N N . CYS A 1 178 ? -0.277 14.157 -34.881 1.00 37.64 1159 CYS A N 1
ATOM 1322 C CA . CYS A 1 178 ? 0.131 15.138 -35.892 1.00 35.19 1159 CYS A CA 1
ATOM 1323 C C . CYS A 1 178 ? 1.304 16.016 -35.421 1.00 34.70 1159 CYS A C 1
ATOM 1324 O O . CYS A 1 178 ? 1.165 17.232 -35.278 1.00 32.28 1159 CYS A O 1
ATOM 1327 N N . PRO A 1 179 ? 2.477 15.402 -35.194 1.00 36.46 1160 PRO A N 1
ATOM 1328 C CA . PRO A 1 179 ? 3.605 16.131 -34.624 1.00 36.58 1160 PRO A CA 1
ATOM 1329 C C . PRO A 1 179 ? 4.345 16.974 -35.664 1.00 38.80 1160 PRO A C 1
ATOM 1330 O O . PRO A 1 179 ? 5.481 16.667 -36.021 1.00 52.70 1160 PRO A O 1
ATOM 1334 N N . LEU A 1 180 ? 3.691 18.039 -36.125 1.00 42.35 1161 LEU A N 1
ATOM 1335 C CA . LEU A 1 180 ? 4.254 18.964 -37.114 1.00 38.08 1161 LEU A CA 1
ATOM 1336 C C . LEU A 1 180 ? 5.057 20.047 -36.384 1.00 42.95 1161 LEU A C 1
ATOM 1337 O O . LEU A 1 180 ? 4.762 20.355 -35.229 1.00 37.57 1161 LEU A O 1
ATOM 1342 N N . VAL A 1 181 ? 6.065 20.616 -37.052 1.00 35.12 1162 VAL A N 1
ATOM 1343 C CA . VAL A 1 181 ? 6.932 21.629 -36.425 1.00 43.36 1162 VAL A CA 1
ATOM 1344 C C . VAL A 1 181 ? 6.188 22.906 -36.026 1.00 35.02 1162 VAL A C 1
ATOM 1345 O O . VAL A 1 181 ? 6.463 23.456 -34.969 1.00 30.42 1162 VAL A O 1
ATOM 1349 N N . LYS A 1 182 ? 5.249 23.361 -36.857 1.00 36.57 1163 LYS A N 1
ATOM 1350 C CA . LYS A 1 182 ? 4.372 24.491 -36.489 1.00 35.77 1163 LYS A CA 1
ATOM 1351 C C . LYS A 1 182 ? 3.618 24.257 -35.171 1.00 40.80 1163 LYS A C 1
ATOM 1352 O O . LYS A 1 182 ? 3.424 25.196 -34.399 1.00 36.69 1163 LYS A O 1
ATOM 1358 N N . ILE A 1 183 ? 3.222 23.007 -34.912 1.00 32.82 1164 ILE A N 1
ATOM 1359 C CA . ILE A 1 183 ? 2.513 22.654 -33.681 1.00 33.36 1164 ILE A CA 1
ATOM 1360 C C . ILE A 1 183 ? 3.495 22.540 -32.508 1.00 38.30 1164 ILE A C 1
ATOM 1361 O O . ILE A 1 183 ? 3.233 23.098 -31.432 1.00 41.54 1164 ILE A O 1
ATOM 1366 N N . ASP A 1 184 ? 4.615 21.835 -32.723 1.00 40.38 1165 ASP A N 1
ATOM 1367 C CA . ASP A 1 184 ? 5.737 21.765 -31.761 1.00 34.74 1165 ASP A CA 1
ATOM 1368 C C . ASP A 1 184 ? 6.152 23.160 -31.274 1.00 43.40 1165 ASP A C 1
ATOM 1369 O O . ASP A 1 184 ? 6.323 23.380 -30.071 1.00 46.06 1165 ASP A O 1
ATOM 1374 N N . THR A 1 185 ? 6.301 24.087 -32.223 1.00 36.47 1166 THR A N 1
ATOM 1375 C CA . THR A 1 185 ? 6.658 25.479 -31.937 1.00 38.16 1166 THR A CA 1
ATOM 1376 C C . THR A 1 185 ? 5.592 26.179 -31.092 1.00 35.94 1166 THR A C 1
ATOM 1377 O O . THR A 1 185 ? 5.921 26.851 -30.121 1.00 40.00 1166 THR A O 1
ATOM 1381 N N . ALA A 1 186 ? 4.324 26.010 -31.471 1.00 34.25 1167 ALA A N 1
ATOM 1382 C CA . ALA A 1 186 ? 3.183 26.574 -30.734 1.00 30.67 1167 ALA A CA 1
ATOM 1383 C C . ALA A 1 186 ? 3.157 26.118 -29.272 1.00 36.36 1167 ALA A C 1
ATOM 1384 O O . ALA A 1 186 ? 2.872 26.922 -28.386 1.00 37.44 1167 ALA A O 1
ATOM 1386 N N . LEU A 1 187 ? 3.445 24.833 -29.045 1.00 30.83 1168 LEU A N 1
ATOM 1387 C CA . LEU A 1 187 ? 3.540 24.263 -27.700 1.00 35.48 1168 LEU A CA 1
ATOM 1388 C C . LEU A 1 187 ? 4.678 24.860 -26.894 1.00 36.28 1168 LEU A C 1
ATOM 1389 O O . LEU A 1 187 ? 4.479 25.193 -25.727 1.00 36.56 1168 LEU A O 1
ATOM 1394 N N . ILE A 1 188 ? 5.862 24.964 -27.508 1.00 39.47 1169 ILE A N 1
ATOM 1395 C CA . ILE A 1 188 ? 7.030 25.619 -26.891 1.00 33.81 1169 ILE A CA 1
ATOM 1396 C C . ILE A 1 188 ? 6.665 27.044 -26.445 1.00 32.98 1169 ILE A C 1
ATOM 1397 O O . ILE A 1 188 ? 6.908 27.422 -25.295 1.00 31.00 1169 ILE A O 1
ATOM 1402 N N . LYS A 1 189 ? 6.044 27.801 -27.345 1.00 35.46 1170 LYS A N 1
ATOM 1403 C CA . LYS A 1 189 ? 5.646 29.195 -27.061 1.00 40.52 1170 LYS A CA 1
ATOM 1404 C C . LYS A 1 189 ? 4.547 29.297 -25.993 1.00 34.60 1170 LYS A C 1
ATOM 1405 O O . LYS A 1 189 ? 4.612 30.157 -25.118 1.00 34.54 1170 LYS A O 1
ATOM 1411 N N . ALA A 1 190 ? 3.559 28.408 -26.064 1.00 32.73 1171 ALA A N 1
ATOM 1412 C CA . ALA A 1 190 ? 2.458 28.364 -25.089 1.00 31.18 1171 ALA A CA 1
ATOM 1413 C C . ALA A 1 190 ? 2.943 27.933 -23.707 1.00 31.31 1171 ALA A C 1
ATOM 1414 O O . ALA A 1 190 ? 2.581 28.552 -22.701 1.00 27.10 1171 ALA A O 1
ATOM 1416 N N . ASP A 1 191 ? 3.756 26.872 -23.665 1.00 31.87 1172 ASP A N 1
ATOM 1417 C CA . ASP A 1 191 ? 4.430 26.443 -22.431 1.00 34.50 1172 ASP A CA 1
ATOM 1418 C C . ASP A 1 191 ? 5.252 27.562 -21.794 1.00 33.57 1172 ASP A C 1
ATOM 1419 O O . ASP A 1 191 ? 5.192 27.740 -20.578 1.00 35.44 1172 ASP A O 1
ATOM 1424 N N . ASN A 1 192 ? 6.013 28.299 -22.608 1.00 35.03 1173 ASN A N 1
ATOM 1425 C CA . ASN A 1 192 ? 6.793 29.447 -22.106 1.00 37.86 1173 ASN A CA 1
ATOM 1426 C C . ASN A 1 192 ? 5.919 30.568 -21.531 1.00 34.68 1173 ASN A C 1
ATOM 1427 O O . ASN A 1 192 ? 6.298 31.196 -20.529 1.00 33.71 1173 ASN A O 1
ATOM 1432 N N . PHE A 1 193 ? 4.759 30.814 -22.146 1.00 32.92 1174 PHE A N 1
ATOM 1433 C CA . PHE A 1 193 ? 3.778 31.754 -21.578 1.00 32.67 1174 PHE A CA 1
ATOM 1434 C C . PHE A 1 193 ? 3.344 31.310 -20.179 1.00 31.69 1174 PHE A C 1
ATOM 1435 O O . PHE A 1 193 ? 3.327 32.118 -19.252 1.00 30.01 1174 PHE A O 1
ATOM 1443 N N . LEU A 1 194 ? 3.020 30.022 -20.033 1.00 32.02 1175 LEU A N 1
ATOM 1444 C CA . LEU A 1 194 ? 2.610 29.466 -18.743 1.00 31.21 1175 LEU A CA 1
ATOM 1445 C C . LEU A 1 194 ? 3.747 29.513 -17.720 1.00 30.63 1175 LEU A C 1
ATOM 1446 O O . LEU A 1 194 ? 3.540 29.940 -16.587 1.00 38.08 1175 LEU A O 1
ATOM 1451 N N . LEU A 1 195 ? 4.946 29.103 -18.131 1.00 33.49 1176 LEU A N 1
ATOM 1452 C CA . LEU A 1 195 ? 6.128 29.146 -17.260 1.00 30.83 1176 LEU A CA 1
ATOM 1453 C C . LEU A 1 195 ? 6.465 30.573 -16.796 1.00 34.18 1176 LEU A C 1
ATOM 1454 O O . LEU A 1 195 ? 6.860 30.773 -15.652 1.00 32.11 1176 LEU A O 1
ATOM 1459 N N . GLU A 1 196 ? 6.262 31.562 -17.660 1.00 33.70 1177 GLU A N 1
ATOM 1460 C CA . GLU A 1 196 ? 6.600 32.956 -17.320 1.00 38.76 1177 GLU A CA 1
ATOM 1461 C C . GLU A 1 196 ? 5.527 33.723 -16.532 1.00 38.27 1177 GLU A C 1
ATOM 1462 O O . GLU A 1 196 ? 5.863 34.677 -15.823 1.00 35.67 1177 GLU A O 1
ATOM 1468 N N . ASN A 1 197 ? 4.263 33.308 -16.633 1.00 35.46 1178 ASN A N 1
ATOM 1469 C CA . ASN A 1 197 ? 3.137 34.076 -16.078 1.00 37.54 1178 ASN A CA 1
ATOM 1470 C C . ASN A 1 197 ? 2.330 33.400 -14.966 1.00 34.83 1178 ASN A C 1
ATOM 1471 O O . ASN A 1 197 ? 1.399 34.014 -14.445 1.00 39.94 1178 ASN A O 1
ATOM 1476 N N . THR A 1 198 ? 2.675 32.165 -14.592 1.00 29.16 1179 THR A N 1
ATOM 1477 C CA . THR A 1 198 ? 1.890 31.427 -13.592 1.00 30.52 1179 THR A CA 1
ATOM 1478 C C . THR A 1 198 ? 2.206 31.866 -12.155 1.00 32.56 1179 THR A C 1
ATOM 1479 O O . THR A 1 198 ? 1.291 31.968 -11.337 1.00 34.98 1179 THR A O 1
ATOM 1483 N N . LEU A 1 199 ? 3.481 32.119 -11.855 1.00 35.81 1180 LEU A N 1
ATOM 1484 C CA . LEU A 1 199 ? 3.897 32.629 -10.540 1.00 34.69 1180 LEU A CA 1
ATOM 1485 C C . LEU A 1 199 ? 4.371 34.088 -10.670 1.00 40.30 1180 LEU A C 1
ATOM 1486 O O . LEU A 1 199 ? 5.073 34.412 -11.625 1.00 40.69 1180 LEU A O 1
ATOM 1491 N N . PRO A 1 200 ? 3.987 34.973 -9.721 1.00 38.56 1181 PRO A N 1
ATOM 1492 C CA . PRO A 1 200 ? 3.123 34.741 -8.556 1.00 36.51 1181 PRO A CA 1
ATOM 1493 C C . PRO A 1 200 ? 1.661 34.498 -8.939 1.00 36.77 1181 PRO A C 1
ATOM 1494 O O . PRO A 1 200 ? 1.122 35.187 -9.807 1.00 44.64 1181 PRO A O 1
ATOM 1498 N N . ALA A 1 201 ? 1.043 33.512 -8.293 1.00 35.74 1182 ALA A N 1
ATOM 1499 C CA . ALA A 1 201 ? -0.307 33.075 -8.638 1.00 30.92 1182 ALA A CA 1
ATOM 1500 C C . ALA A 1 201 ? -1.366 34.044 -8.139 1.00 29.11 1182 ALA A C 1
ATOM 1501 O O . ALA A 1 201 ? -1.163 34.729 -7.140 1.00 41.48 1182 ALA A O 1
ATOM 1503 N N . GLN A 1 202 ? -2.486 34.093 -8.855 1.00 31.41 1183 GLN A N 1
ATOM 1504 C CA . GLN A 1 202 ? -3.668 34.871 -8.461 1.00 39.66 1183 GLN A CA 1
ATOM 1505 C C . GLN A 1 202 ? -4.819 33.983 -7.941 1.00 39.46 1183 GLN A C 1
ATOM 1506 O O . GLN A 1 202 ? -5.641 34.446 -7.148 1.00 38.72 1183 GLN A O 1
ATOM 1512 N N . SER A 1 203 ? -4.878 32.724 -8.395 1.00 30.02 1184 SER A N 1
ATOM 1513 C CA . SER A 1 203 ? -5.809 31.726 -7.863 1.00 29.88 1184 SER A CA 1
ATOM 1514 C C . SER A 1 203 ? -5.215 30.314 -7.974 1.00 24.00 1184 SER A C 1
ATOM 1515 O O . SER A 1 203 ? -4.411 30.045 -8.870 1.00 23.79 1184 SER A O 1
ATOM 1518 N N . THR A 1 204 ? -5.620 29.434 -7.062 1.00 26.09 1185 THR A N 1
ATOM 1519 C CA . THR A 1 204 ? -5.164 28.024 -7.062 1.00 27.13 1185 THR A CA 1
ATOM 1520 C C . THR A 1 204 ? -5.669 27.265 -8.292 1.00 29.17 1185 THR A C 1
ATOM 1521 O O . THR A 1 204 ? -5.014 26.328 -8.774 1.00 39.95 1185 THR A O 1
ATOM 1525 N N . PHE A 1 205 ? -6.852 27.652 -8.767 1.00 31.25 1186 PHE A N 1
ATOM 1526 C CA . PHE A 1 205 ? -7.455 27.072 -9.961 1.00 32.03 1186 PHE A CA 1
ATOM 1527 C C . PHE A 1 205 ? -6.583 27.291 -11.189 1.00 30.12 1186 PHE A C 1
ATOM 1528 O O . PHE A 1 205 ? -6.270 26.337 -11.895 1.00 23.56 1186 PHE A O 1
ATOM 1536 N N . THR A 1 206 ? -6.196 28.545 -11.428 1.00 28.11 1187 THR A N 1
ATOM 1537 C CA . THR A 1 206 ? -5.299 28.900 -12.546 1.00 29.07 1187 THR A CA 1
ATOM 1538 C C . THR A 1 206 ? -3.906 28.266 -12.408 1.00 27.32 1187 THR A C 1
ATOM 1539 O O . THR A 1 206 ? -3.327 27.824 -13.398 1.00 27.06 1187 THR A O 1
ATOM 1543 N N . LEU A 1 207 ? -3.386 28.233 -11.182 1.00 26.61 1188 LEU A N 1
ATOM 1544 C CA . LEU A 1 207 ? -2.128 27.544 -10.858 1.00 30.07 1188 LEU A CA 1
ATOM 1545 C C . LEU A 1 207 ? -2.191 26.046 -11.152 1.00 30.65 1188 LEU A C 1
ATOM 1546 O O . LEU A 1 207 ? -1.224 25.479 -11.671 1.00 36.12 1188 LEU A O 1
ATOM 1551 N N . ALA A 1 208 ? -3.318 25.419 -10.805 1.00 28.85 1189 ALA A N 1
ATOM 1552 C CA . ALA A 1 208 ? -3.490 23.970 -10.973 1.00 28.09 1189 ALA A CA 1
ATOM 1553 C C . ALA A 1 208 ? -3.621 23.572 -12.447 1.00 32.54 1189 ALA A C 1
ATOM 1554 O O . ALA A 1 208 ? -2.975 22.615 -12.883 1.00 29.48 1189 ALA A O 1
ATOM 1556 N N . ILE A 1 209 ? -4.438 24.305 -13.211 1.00 29.05 1190 ILE A N 1
ATOM 1557 C CA . ILE A 1 209 ? -4.594 24.037 -14.651 1.00 30.61 1190 ILE A CA 1
ATOM 1558 C C . ILE A 1 209 ? -3.291 24.274 -15.440 1.00 31.07 1190 ILE A C 1
ATOM 1559 O O . ILE A 1 209 ? -3.004 23.536 -16.386 1.00 31.42 1190 ILE A O 1
ATOM 1564 N N . SER A 1 210 ? -2.518 25.285 -15.041 1.00 30.13 1191 SER A N 1
ATOM 1565 C CA . SER A 1 210 ? -1.193 25.542 -15.614 1.00 34.65 1191 SER A CA 1
ATOM 1566 C C . SER A 1 210 ? -0.224 24.401 -15.311 1.00 31.70 1191 SER A C 1
ATOM 1567 O O . SER A 1 210 ? 0.480 23.939 -16.208 1.00 32.59 1191 SER A O 1
ATOM 1570 N N . ALA A 1 211 ? -0.209 23.959 -14.050 1.00 29.41 1192 ALA A N 1
ATOM 1571 C CA . ALA A 1 211 ? 0.641 22.848 -13.601 1.00 28.23 1192 ALA A CA 1
ATOM 1572 C C . ALA A 1 211 ? 0.377 21.555 -14.364 1.00 29.38 1192 ALA A C 1
ATOM 1573 O O . ALA A 1 211 ? 1.320 20.901 -14.811 1.00 30.44 1192 ALA A O 1
ATOM 1575 N N . TYR A 1 212 ? -0.898 21.189 -14.504 1.00 31.81 1193 TYR A N 1
ATOM 1576 C CA . TYR A 1 212 ? -1.278 19.967 -15.224 1.00 28.87 1193 TYR A CA 1
ATOM 1577 C C . TYR A 1 212 ? -0.897 20.051 -16.694 1.00 34.67 1193 TYR A C 1
ATOM 1578 O O . TYR A 1 212 ? -0.342 19.099 -17.234 1.00 29.45 1193 TYR A O 1
ATOM 1587 N N . ALA A 1 213 ? -1.174 21.194 -17.324 1.00 29.45 1194 ALA A N 1
ATOM 1588 C CA . ALA A 1 213 ? -0.817 21.421 -18.731 1.00 27.71 1194 ALA A CA 1
ATOM 1589 C C . ALA A 1 213 ? 0.695 21.288 -18.966 1.00 27.13 1194 ALA A C 1
ATOM 1590 O O . ALA A 1 213 ? 1.127 20.618 -19.908 1.00 30.49 1194 ALA A O 1
ATOM 1592 N N . LEU A 1 214 ? 1.483 21.913 -18.094 1.00 31.29 1195 LEU A N 1
ATOM 1593 C CA . LEU A 1 214 ? 2.945 21.808 -18.143 1.00 30.23 1195 LEU A CA 1
ATOM 1594 C C . LEU A 1 214 ? 3.445 20.394 -17.849 1.00 30.38 1195 LEU A C 1
ATOM 1595 O O . LEU A 1 214 ? 4.459 19.988 -18.409 1.00 30.60 1195 LEU A O 1
ATOM 1600 N N . SER A 1 215 ? 2.718 19.647 -17.008 1.00 33.00 1196 SER A N 1
ATOM 1601 C CA . SER A 1 215 ? 3.058 18.250 -16.696 1.00 30.81 1196 SER A CA 1
ATOM 1602 C C . SER A 1 215 ? 2.928 17.283 -17.879 1.00 30.86 1196 SER A C 1
ATOM 1603 O O . SER A 1 215 ? 3.421 16.150 -17.804 1.00 33.31 1196 SER A O 1
ATOM 1606 N N . LEU A 1 216 ? 2.240 17.707 -18.937 1.00 28.34 1197 LEU A N 1
ATOM 1607 C CA . LEU A 1 216 ? 2.123 16.928 -20.171 1.00 32.66 1197 LEU A CA 1
ATOM 1608 C C . LEU A 1 216 ? 3.320 17.108 -21.114 1.00 32.69 1197 LEU A C 1
ATOM 1609 O O . LEU A 1 216 ? 3.400 16.422 -22.136 1.00 32.70 1197 LEU A O 1
ATOM 1614 N N . GLY A 1 217 ? 4.231 18.031 -20.784 1.00 27.79 1198 GLY A N 1
ATOM 1615 C CA . GLY A 1 217 ? 5.417 18.308 -21.595 1.00 31.96 1198 GLY A CA 1
ATOM 1616 C C . GLY A 1 217 ? 6.696 18.009 -20.836 1.00 34.68 1198 GLY A C 1
ATOM 1617 O O . GLY A 1 217 ? 6.887 16.890 -20.353 1.00 37.71 1198 GLY A O 1
ATOM 1618 N N . ASP A 1 218 ? 7.563 19.012 -20.711 1.00 40.36 1199 ASP A N 1
ATOM 1619 C CA . ASP A 1 218 ? 8.868 18.845 -20.062 1.00 40.39 1199 ASP A CA 1
ATOM 1620 C C . ASP A 1 218 ? 8.761 18.934 -18.530 1.00 36.53 1199 ASP A C 1
ATOM 1621 O O . ASP A 1 218 ? 8.723 20.022 -17.956 1.00 33.87 1199 ASP A O 1
ATOM 1626 N N . LYS A 1 219 ? 8.752 17.775 -17.874 1.00 33.67 1200 LYS A N 1
ATOM 1627 C CA . LYS A 1 219 ? 8.605 17.703 -16.417 1.00 38.49 1200 LYS A CA 1
ATOM 1628 C C . LYS A 1 219 ? 9.866 18.100 -15.616 1.00 41.03 1200 LYS A C 1
ATOM 1629 O O . LYS A 1 219 ? 9.800 18.193 -14.385 1.00 37.09 1200 LYS A O 1
ATOM 1635 N N . THR A 1 220 ? 10.989 18.342 -16.302 1.00 37.16 1201 THR A N 1
ATOM 1636 C CA . THR A 1 220 ? 12.258 18.702 -15.659 1.00 40.73 1201 THR A CA 1
ATOM 1637 C C . THR A 1 220 ? 12.538 20.212 -15.609 1.00 40.48 1201 THR A C 1
ATOM 1638 O O . THR A 1 220 ? 13.514 20.618 -14.982 1.00 44.00 1201 THR A O 1
ATOM 1642 N N . HIS A 1 221 ? 11.707 21.029 -16.266 1.00 39.39 1202 HIS A N 1
ATOM 1643 C CA . HIS A 1 221 ? 11.922 22.491 -16.328 1.00 41.06 1202 HIS A CA 1
ATOM 1644 C C . HIS A 1 221 ? 11.833 23.109 -14.948 1.00 39.70 1202 HIS A C 1
ATOM 1645 O O . HIS A 1 221 ? 10.878 22.822 -14.227 1.00 35.46 1202 HIS A O 1
ATOM 1652 N N . PRO A 1 222 ? 12.814 23.966 -14.558 1.00 41.56 1203 PRO A N 1
ATOM 1653 C CA . PRO A 1 222 ? 12.840 24.415 -13.153 1.00 39.82 1203 PRO A CA 1
ATOM 1654 C C . PRO A 1 222 ? 11.600 25.175 -12.699 1.00 33.61 1203 PRO A C 1
ATOM 1655 O O . PRO A 1 222 ? 11.164 24.995 -11.569 1.00 30.26 1203 PRO A O 1
ATOM 1659 N N . GLN A 1 223 ? 11.063 26.031 -13.568 1.00 38.29 1204 GLN A N 1
ATOM 1660 C CA . GLN A 1 223 ? 9.879 26.821 -13.243 1.00 38.14 1204 GLN A CA 1
ATOM 1661 C C . GLN A 1 223 ? 8.602 25.974 -13.191 1.00 35.40 1204 GLN A C 1
ATOM 1662 O O . GLN A 1 223 ? 7.671 26.331 -12.475 1.00 32.51 1204 GLN A O 1
ATOM 1668 N N . PHE A 1 224 ? 8.565 24.854 -13.919 1.00 31.23 1205 PHE A N 1
ATOM 1669 C CA . PHE A 1 224 ? 7.476 23.880 -13.765 1.00 32.68 1205 PHE A CA 1
ATOM 1670 C C . PHE A 1 224 ? 7.500 23.291 -12.352 1.00 34.74 1205 PHE A C 1
ATOM 1671 O O . PHE A 1 224 ? 6.453 23.156 -11.713 1.00 34.50 1205 PHE A O 1
ATOM 1679 N N . ARG A 1 225 ? 8.692 22.944 -11.875 1.00 35.90 1206 ARG A N 1
ATOM 1680 C CA . ARG A 1 225 ? 8.852 22.397 -10.524 1.00 41.58 1206 ARG A CA 1
ATOM 1681 C C . ARG A 1 225 ? 8.525 23.410 -9.413 1.00 32.98 1206 ARG A C 1
ATOM 1682 O O . ARG A 1 225 ? 8.016 23.027 -8.367 1.00 35.73 1206 ARG A O 1
ATOM 1690 N N . SER A 1 226 ? 8.793 24.694 -9.645 1.00 32.96 1207 SER A N 1
ATOM 1691 C CA . SER A 1 226 ? 8.369 25.749 -8.701 1.00 28.81 1207 SER A CA 1
ATOM 1692 C C . SER A 1 226 ? 6.847 25.921 -8.681 1.00 28.52 1207 SER A C 1
ATOM 1693 O O . SER A 1 226 ? 6.241 26.031 -7.615 1.00 34.55 1207 SER A O 1
ATOM 1696 N N . ILE A 1 227 ? 6.241 25.924 -9.865 1.00 27.41 1208 ILE A N 1
ATOM 1697 C CA . ILE A 1 227 ? 4.780 25.970 -10.003 1.00 28.47 1208 ILE A CA 1
ATOM 1698 C C . ILE A 1 227 ? 4.126 24.803 -9.251 1.00 32.01 1208 ILE A C 1
ATOM 1699 O O . ILE A 1 227 ? 3.139 25.008 -8.537 1.00 25.81 1208 ILE A O 1
ATOM 1704 N N . VAL A 1 228 ? 4.698 23.599 -9.383 1.00 25.27 1209 VAL A N 1
ATOM 1705 C CA . VAL A 1 228 ? 4.151 22.411 -8.712 1.00 26.80 1209 VAL A CA 1
ATOM 1706 C C . VAL A 1 228 ? 4.298 22.512 -7.196 1.00 25.31 1209 VAL A C 1
ATOM 1707 O O . VAL A 1 228 ? 3.362 22.216 -6.461 1.00 24.69 1209 VAL A O 1
ATOM 1711 N N . SER A 1 229 ? 5.472 22.936 -6.734 1.00 28.14 1210 SER A N 1
ATOM 1712 C CA . SER A 1 229 ? 5.706 23.147 -5.302 1.00 30.64 1210 SER A CA 1
ATOM 1713 C C . SER A 1 229 ? 4.781 24.220 -4.719 1.00 31.00 1210 SER A C 1
ATOM 1714 O O . SER A 1 229 ? 4.315 24.068 -3.598 1.00 29.42 1210 SER A O 1
ATOM 1717 N N . ALA A 1 230 ? 4.541 25.298 -5.468 1.00 27.04 1211 ALA A N 1
ATOM 1718 C CA . ALA A 1 230 ? 3.570 26.332 -5.059 1.00 29.11 1211 ALA A CA 1
ATOM 1719 C C . ALA A 1 230 ? 2.146 25.765 -4.932 1.00 28.65 1211 ALA A C 1
ATOM 1720 O O . ALA A 1 230 ? 1.430 26.109 -3.996 1.00 32.80 1211 ALA A O 1
ATOM 1722 N N . LEU A 1 231 ? 1.766 24.878 -5.852 1.00 33.71 1212 LEU A N 1
ATOM 1723 C CA . LEU A 1 231 ? 0.477 24.175 -5.787 1.00 31.32 1212 LEU A CA 1
ATOM 1724 C C . LEU A 1 231 ? 0.387 23.265 -4.559 1.00 32.18 1212 LEU A C 1
ATOM 1725 O O . LEU A 1 231 ? -0.622 23.275 -3.856 1.00 30.20 1212 LEU A O 1
ATOM 1730 N N . LYS A 1 232 ? 1.436 22.488 -4.299 1.00 34.44 1213 LYS A N 1
ATOM 1731 C CA . LYS A 1 232 ? 1.478 21.611 -3.114 1.00 30.71 1213 LYS A CA 1
ATOM 1732 C C . LYS A 1 232 ? 1.385 22.393 -1.794 1.00 32.07 1213 LYS A C 1
ATOM 1733 O O . LYS A 1 232 ? 0.803 21.903 -0.832 1.00 31.45 1213 LYS A O 1
ATOM 1739 N N . ARG A 1 233 ? 1.927 23.612 -1.763 1.00 28.12 1214 ARG A N 1
ATOM 1740 C CA . ARG A 1 233 ? 1.812 24.479 -0.587 1.00 30.23 1214 ARG A CA 1
ATOM 1741 C C . ARG A 1 233 ? 0.389 25.038 -0.362 1.00 28.95 1214 ARG A C 1
ATOM 1742 O O . ARG A 1 233 ? 0.102 25.522 0.720 1.00 29.34 1214 ARG A O 1
ATOM 1750 N N . GLU A 1 234 ? -0.494 24.939 -1.361 1.00 31.55 1215 GLU A N 1
ATOM 1751 C CA . GLU A 1 234 ? -1.928 25.264 -1.198 1.00 33.27 1215 GLU A CA 1
ATOM 1752 C C . GLU A 1 234 ? -2.818 24.095 -0.740 1.00 31.76 1215 GLU A C 1
ATOM 1753 O O . GLU A 1 234 ? -4.035 24.246 -0.648 1.00 32.60 1215 GLU A O 1
ATOM 1759 N N . ALA A 1 235 ? -2.230 22.942 -0.433 1.00 32.55 1216 ALA A N 1
ATOM 1760 C CA . ALA A 1 235 ? -3.023 21.751 -0.118 1.00 27.63 1216 ALA A CA 1
ATOM 1761 C C . ALA A 1 235 ? -3.794 21.902 1.194 1.00 28.51 1216 ALA A C 1
ATOM 1762 O O . ALA A 1 235 ? -3.239 22.359 2.201 1.00 30.13 1216 ALA A O 1
ATOM 1764 N N . LEU A 1 236 ? -5.074 21.532 1.156 1.00 25.45 1217 LEU A N 1
ATOM 1765 C CA . LEU A 1 236 ? -5.884 21.345 2.353 1.00 28.13 1217 LEU A CA 1
ATOM 1766 C C . LEU A 1 236 ? -5.788 19.879 2.752 1.00 28.26 1217 LEU A C 1
ATOM 1767 O O . LEU A 1 236 ? -5.758 19.008 1.892 1.00 26.75 1217 LEU A O 1
ATOM 1772 N N . VAL A 1 237 ? -5.737 19.613 4.053 1.00 28.87 1218 VAL A N 1
ATOM 1773 C CA . VAL A 1 237 ? -5.681 18.237 4.553 1.00 30.77 1218 VAL A CA 1
ATOM 1774 C C . VAL A 1 237 ? -6.605 18.025 5.753 1.00 30.04 1218 VAL A C 1
ATOM 1775 O O . VAL A 1 237 ? -6.963 18.974 6.446 1.00 35.00 1218 VAL A O 1
ATOM 1779 N N . LYS A 1 238 ? -6.990 16.769 5.971 1.00 35.35 1219 LYS A N 1
ATOM 1780 C CA . LYS A 1 238 ? -7.667 16.334 7.189 1.00 33.41 1219 LYS A CA 1
ATOM 1781 C C . LYS A 1 238 ? -6.894 15.160 7.776 1.00 34.00 1219 LYS A C 1
ATOM 1782 O O . LYS A 1 238 ? -6.579 14.206 7.053 1.00 34.48 1219 LYS A O 1
ATOM 1788 N N . GLY A 1 239 ? -6.611 15.233 9.078 1.00 35.70 1220 GLY A N 1
ATOM 1789 C CA . GLY A 1 239 ? -5.893 14.179 9.800 1.00 39.00 1220 GLY A CA 1
ATOM 1790 C C . GLY A 1 239 ? -4.397 14.422 9.866 1.00 42.75 1220 GLY A C 1
ATOM 1791 O O . GLY A 1 239 ? -3.840 15.182 9.068 1.00 36.45 1220 GLY A O 1
ATOM 1792 N N . ASN A 1 240 ? -3.752 13.760 10.825 1.00 52.09 1221 ASN A N 1
ATOM 1793 C CA . ASN A 1 240 ? -2.307 13.869 11.047 1.00 58.76 1221 ASN A CA 1
ATOM 1794 C C . ASN A 1 240 ? -1.714 12.485 11.380 1.00 55.36 1221 ASN A C 1
ATOM 1795 O O . ASN A 1 240 ? -1.888 12.008 12.500 1.00 61.21 1221 ASN A O 1
ATOM 1800 N N . PRO A 1 241 ? -1.045 11.822 10.410 1.00 56.33 1222 PRO A N 1
ATOM 1801 C CA . PRO A 1 241 ? -0.814 12.225 9.017 1.00 50.05 1222 PRO A CA 1
ATOM 1802 C C . PRO A 1 241 ? -2.118 12.353 8.203 1.00 41.73 1222 PRO A C 1
ATOM 1803 O O . PRO A 1 241 ? -3.129 11.748 8.578 1.00 45.64 1222 PRO A O 1
ATOM 1807 N N . PRO A 1 242 ? -2.100 13.140 7.104 1.00 40.97 1223 PRO A N 1
ATOM 1808 C CA . PRO A 1 242 ? -3.293 13.339 6.268 1.00 39.68 1223 PRO A CA 1
ATOM 1809 C C . PRO A 1 242 ? -4.005 12.061 5.788 1.00 39.42 1223 PRO A C 1
ATOM 1810 O O . PRO A 1 242 ? -3.385 11.217 5.145 1.00 37.60 1223 PRO A O 1
ATOM 1814 N N . ILE A 1 243 ? -5.292 11.948 6.125 1.00 38.96 1224 ILE A N 1
ATOM 1815 C CA . ILE A 1 243 ? -6.179 10.897 5.623 1.00 39.64 1224 ILE A CA 1
ATOM 1816 C C . ILE A 1 243 ? -6.783 11.340 4.289 1.00 41.15 1224 ILE A C 1
ATOM 1817 O O . ILE A 1 243 ? -6.983 10.518 3.394 1.00 36.23 1224 ILE A O 1
ATOM 1822 N N . TYR A 1 244 ? -7.117 12.632 4.191 1.00 35.01 1225 TYR A N 1
ATOM 1823 C CA . TYR A 1 244 ? -7.561 13.266 2.952 1.00 36.33 1225 TYR A CA 1
ATOM 1824 C C . TYR A 1 244 ? -6.645 14.435 2.593 1.00 36.59 1225 TYR A C 1
ATOM 1825 O O . TYR A 1 244 ? -6.085 15.082 3.478 1.00 35.02 1225 TYR A O 1
ATOM 1834 N N . ARG A 1 245 ? -6.527 14.700 1.292 1.00 35.38 1226 ARG A N 1
ATOM 1835 C CA . ARG A 1 245 ? -5.843 15.883 0.756 1.00 34.19 1226 ARG A CA 1
ATOM 1836 C C . ARG A 1 245 ? -6.619 16.413 -0.458 1.00 33.30 1226 ARG A C 1
ATOM 1837 O O . ARG A 1 245 ? -7.008 15.646 -1.333 1.00 31.63 1226 ARG A O 1
ATOM 1845 N N . PHE A 1 246 ? -6.846 17.725 -0.504 1.00 31.91 1227 PHE A N 1
ATOM 1846 C CA . PHE A 1 246 ? -7.550 18.342 -1.630 1.00 29.21 1227 PHE A CA 1
ATOM 1847 C C . PHE A 1 246 ? -7.251 19.836 -1.721 1.00 30.11 1227 PHE A C 1
ATOM 1848 O O . PHE A 1 246 ? -6.563 20.390 -0.868 1.00 34.40 1227 PHE A O 1
ATOM 1856 N N . TRP A 1 247 ? -7.733 20.464 -2.786 1.00 32.67 1228 TRP A N 1
ATOM 1857 C CA . TRP A 1 247 ? -7.512 21.892 -3.026 1.00 26.25 1228 TRP A CA 1
ATOM 1858 C C . TRP A 1 247 ? -8.813 22.593 -3.262 1.00 30.41 1228 TRP A C 1
ATOM 1859 O O . TRP A 1 247 ? -9.725 22.021 -3.865 1.00 28.69 1228 TRP A O 1
ATOM 1870 N N . LYS A 1 248 ? -8.901 23.845 -2.810 1.00 32.30 1229 LYS A N 1
ATOM 1871 C CA . LYS A 1 248 ? -9.976 24.755 -3.209 1.00 37.30 1229 LYS A CA 1
ATOM 1872 C C . LYS A 1 248 ? -9.433 25.702 -4.283 1.00 34.28 1229 LYS A C 1
ATOM 1873 O O . LYS A 1 248 ? -8.242 25.703 -4.563 1.00 29.19 1229 LYS A O 1
ATOM 1879 N N . ASP A 1 249 ? -10.300 26.513 -4.877 1.00 34.62 1230 ASP A N 1
ATOM 1880 C CA . ASP A 1 249 ? -9.913 27.313 -6.059 1.00 36.07 1230 ASP A CA 1
ATOM 1881 C C . ASP A 1 249 ? -9.216 28.645 -5.762 1.00 34.30 1230 ASP A C 1
ATOM 1882 O O . ASP A 1 249 ? -8.570 29.206 -6.653 1.00 33.39 1230 ASP A O 1
ATOM 1887 N N . ASN A 1 250 ? -9.361 29.153 -4.539 1.00 36.40 1231 ASN A N 1
ATOM 1888 C CA . ASN A 1 250 ? -8.733 30.417 -4.119 1.00 34.18 1231 ASN A CA 1
ATOM 1889 C C . ASN A 1 250 ? -7.522 30.179 -3.224 1.00 35.22 1231 ASN A C 1
ATOM 1890 O O . ASN A 1 250 ? -7.536 29.267 -2.392 1.00 32.23 1231 ASN A O 1
ATOM 1895 N N . LEU A 1 251 ? -6.499 31.023 -3.382 1.00 30.48 1232 LEU A N 1
ATOM 1896 C CA . LEU A 1 251 ? -5.248 30.908 -2.617 1.00 29.38 1232 LEU A CA 1
ATOM 1897 C C . LEU A 1 251 ? -5.453 31.236 -1.142 1.00 31.45 1232 LEU A C 1
ATOM 1898 O O . LEU A 1 251 ? -6.278 32.090 -0.808 1.00 30.94 1232 LEU A O 1
ATOM 1903 N N . GLN A 1 252 ? -4.676 30.573 -0.279 1.00 31.94 1233 GLN A N 1
ATOM 1904 C CA . GLN A 1 252 ? -4.770 30.732 1.180 1.00 33.42 1233 GLN A CA 1
ATOM 1905 C C . GLN A 1 252 ? -4.675 32.190 1.640 1.00 32.12 1233 GLN A C 1
ATOM 1906 O O . GLN A 1 252 ? -5.460 32.618 2.487 1.00 30.84 1233 GLN A O 1
ATOM 1912 N N . HIS A 1 253 ? -3.719 32.940 1.099 1.00 30.80 1234 HIS A N 1
ATOM 1913 C CA . HIS A 1 253 ? -3.546 34.354 1.495 1.00 32.39 1234 HIS A CA 1
ATOM 1914 C C . HIS A 1 253 ? -4.624 35.291 1.004 1.00 33.34 1234 HIS A C 1
ATOM 1915 O O . HIS A 1 253 ? -4.747 36.403 1.526 1.00 38.58 1234 HIS A O 1
ATOM 1922 N N . LYS A 1 254 ? -5.396 34.877 -0.004 1.00 32.09 1235 LYS A N 1
ATOM 1923 C CA . LYS A 1 254 ? -6.558 35.649 -0.465 1.00 33.75 1235 LYS A CA 1
ATOM 1924 C C . LYS A 1 254 ? -7.823 35.288 0.311 1.00 37.72 1235 LYS A C 1
ATOM 1925 O O . LYS A 1 254 ? -8.659 36.153 0.567 1.00 33.83 1235 LYS A O 1
ATOM 1931 N N . ASP A 1 255 ? -7.950 34.013 0.675 1.00 32.16 1236 ASP A N 1
ATOM 1932 C CA . ASP A 1 255 ? -9.062 33.516 1.467 1.00 30.06 1236 ASP A CA 1
ATOM 1933 C C . ASP A 1 255 ? -8.562 32.363 2.350 1.00 30.41 1236 ASP A C 1
ATOM 1934 O O . ASP A 1 255 ? -8.459 31.225 1.890 1.00 36.78 1236 ASP A O 1
ATOM 1939 N N . SER A 1 256 ? -8.273 32.675 3.616 1.00 29.50 1237 SER A N 1
ATOM 1940 C CA . SER A 1 256 ? -7.621 31.743 4.540 1.00 31.31 1237 SER A CA 1
ATOM 1941 C C . SER A 1 256 ? -8.590 30.864 5.321 1.00 32.09 1237 SER A C 1
ATOM 1942 O O . SER A 1 256 ? -8.165 30.125 6.205 1.00 33.28 1237 SER A O 1
ATOM 1945 N N . SER A 1 257 ? -9.882 30.922 4.991 1.00 30.13 1238 SER A N 1
ATOM 1946 C CA . SER A 1 257 ? -10.869 30.032 5.596 1.00 27.75 1238 SER A CA 1
ATOM 1947 C C . SER A 1 257 ? -10.673 28.600 5.104 1.00 30.19 1238 SER A C 1
ATOM 1948 O O . SER A 1 257 ? -9.996 28.375 4.100 1.00 36.21 1238 SER A O 1
ATOM 1951 N N . VAL A 1 258 ? -11.253 27.645 5.827 1.00 30.75 1239 VAL A N 1
ATOM 1952 C CA . VAL A 1 258 ? -11.288 26.241 5.385 1.00 29.17 1239 VAL A CA 1
ATOM 1953 C C . VAL A 1 258 ? -12.705 25.898 4.908 1.00 30.62 1239 VAL A C 1
ATOM 1954 O O . VAL A 1 258 ? -13.691 26.299 5.542 1.00 31.95 1239 VAL A O 1
ATOM 1958 N N . PRO A 1 259 ? -12.818 25.174 3.778 1.00 36.04 1240 PRO A N 1
ATOM 1959 C CA . PRO A 1 259 ? -14.145 24.900 3.212 1.00 32.89 1240 PRO A CA 1
ATOM 1960 C C . PRO A 1 259 ? -14.997 23.932 4.048 1.00 34.20 1240 PRO A C 1
ATOM 1961 O O . PRO A 1 259 ? -14.458 23.067 4.739 1.00 33.88 1240 PRO A O 1
ATOM 1965 N N . ASN A 1 260 ? -16.316 24.116 3.973 1.00 36.31 1241 ASN A N 1
ATOM 1966 C CA . ASN A 1 260 ? -17.308 23.309 4.711 1.00 41.04 1241 ASN A CA 1
ATOM 1967 C C . ASN A 1 260 ? -18.031 22.265 3.849 1.00 37.07 1241 ASN A C 1
ATOM 1968 O O . ASN A 1 260 ? -18.658 21.352 4.381 1.00 31.31 1241 ASN A O 1
ATOM 1973 N N . THR A 1 261 ? -17.947 22.411 2.527 1.00 34.54 1242 THR A N 1
ATOM 1974 C CA . THR A 1 261 ? -18.572 21.488 1.588 1.00 30.71 1242 THR A CA 1
ATOM 1975 C C . THR A 1 261 ? -17.916 21.625 0.205 1.00 34.80 1242 THR A C 1
ATOM 1976 O O . THR A 1 261 ? -17.116 22.544 -0.026 1.00 34.22 1242 THR A O 1
ATOM 1980 N N . GLY A 1 262 ? -18.240 20.702 -0.696 1.00 33.84 1243 GLY A N 1
ATOM 1981 C CA . GLY A 1 262 ? -17.621 20.654 -2.024 1.00 35.75 1243 GLY A CA 1
ATOM 1982 C C . GLY A 1 262 ? -18.190 21.642 -3.033 1.00 31.60 1243 GLY A C 1
ATOM 1983 O O . GLY A 1 262 ? -19.307 22.133 -2.885 1.00 31.30 1243 GLY A O 1
ATOM 1984 N N . THR A 1 263 ? -17.393 21.955 -4.050 1.00 34.24 1244 THR A N 1
ATOM 1985 C CA . THR A 1 263 ? -17.844 22.746 -5.207 1.00 31.93 1244 THR A CA 1
ATOM 1986 C C . THR A 1 263 ? -17.233 22.180 -6.483 1.00 30.36 1244 THR A C 1
ATOM 1987 O O . THR A 1 263 ? -16.315 21.346 -6.429 1.00 30.75 1244 THR A O 1
ATOM 1991 N N . ALA A 1 264 ? -17.736 22.651 -7.619 1.00 33.72 1245 ALA A N 1
ATOM 1992 C CA . ALA A 1 264 ? -17.216 22.262 -8.933 1.00 34.64 1245 ALA A CA 1
ATOM 1993 C C . ALA A 1 264 ? -15.760 22.697 -9.114 1.00 29.28 1245 ALA A C 1
ATOM 1994 O O . ALA A 1 264 ? -14.919 21.903 -9.520 1.00 24.89 1245 ALA A O 1
ATOM 1996 N N . ARG A 1 265 ? -15.471 23.963 -8.823 1.00 31.67 1246 ARG A N 1
ATOM 1997 C CA . ARG A 1 265 ? -14.110 24.489 -8.971 1.00 31.71 1246 ARG A CA 1
ATOM 1998 C C . ARG A 1 265 ? -13.111 23.867 -7.988 1.00 32.11 1246 ARG A C 1
ATOM 1999 O O . ARG A 1 265 ? -11.930 23.761 -8.310 1.00 30.64 1246 ARG A O 1
ATOM 2007 N N . MET A 1 266 ? -13.602 23.439 -6.819 1.00 33.62 1247 MET A N 1
ATOM 2008 C CA . MET A 1 266 ? -12.817 22.694 -5.833 1.00 31.83 1247 MET A CA 1
ATOM 2009 C C . MET A 1 266 ? -12.414 21.314 -6.364 1.00 29.90 1247 MET A C 1
ATOM 2010 O O . MET A 1 266 ? -11.252 20.929 -6.260 1.00 35.19 1247 MET A O 1
ATOM 2015 N N . VAL A 1 267 ? -13.369 20.583 -6.932 1.00 32.71 1248 VAL A N 1
ATOM 2016 C CA . VAL A 1 267 ? -13.093 19.247 -7.495 1.00 29.02 1248 VAL A CA 1
ATOM 2017 C C . VAL A 1 267 ? -12.183 19.348 -8.718 1.00 29.29 1248 VAL A C 1
ATOM 2018 O O . VAL A 1 267 ? -11.252 18.552 -8.861 1.00 26.95 1248 VAL A O 1
ATOM 2022 N N . GLU A 1 268 ? -12.436 20.339 -9.575 1.00 26.77 1249 GLU A N 1
ATOM 2023 C CA . GLU A 1 268 ? -11.635 20.549 -10.787 1.00 30.63 1249 GLU A CA 1
ATOM 2024 C C . GLU A 1 268 ? -10.167 20.837 -10.447 1.00 33.24 1249 GLU A C 1
ATOM 2025 O O . GLU A 1 268 ? -9.268 20.187 -10.988 1.00 31.81 1249 GLU A O 1
ATOM 2031 N N . THR A 1 269 ? -9.949 21.802 -9.548 1.00 31.70 1250 THR A N 1
ATOM 2032 C CA . THR A 1 269 ? -8.614 22.149 -9.049 1.00 26.76 1250 THR A CA 1
ATOM 2033 C C . THR A 1 269 ? -7.903 20.939 -8.442 1.00 29.81 1250 THR A C 1
ATOM 2034 O O . THR A 1 269 ? -6.732 20.702 -8.727 1.00 29.64 1250 THR A O 1
ATOM 2038 N N . THR A 1 270 ? -8.617 20.211 -7.586 1.00 29.48 1251 THR A N 1
ATOM 2039 C CA . THR A 1 270 ? -8.117 18.971 -6.975 1.00 32.62 1251 THR A CA 1
ATOM 2040 C C . THR A 1 270 ? -7.745 17.936 -8.042 1.00 30.13 1251 THR A C 1
ATOM 2041 O O . THR A 1 270 ? -6.684 17.310 -7.950 1.00 35.88 1251 THR A O 1
ATOM 2045 N N . ALA A 1 271 ? -8.600 17.787 -9.057 1.00 32.44 1252 ALA A N 1
ATOM 2046 C CA . ALA A 1 271 ? -8.357 16.857 -10.174 1.00 28.45 1252 ALA A CA 1
ATOM 2047 C C . ALA A 1 271 ? -7.083 17.193 -10.946 1.00 31.10 1252 ALA A C 1
ATOM 2048 O O . ALA A 1 271 ? -6.297 16.289 -11.250 1.00 32.36 1252 ALA A O 1
ATOM 2050 N N . TYR A 1 272 ? -6.876 18.477 -11.245 1.00 28.02 1253 TYR A N 1
ATOM 2051 C CA . TYR A 1 272 ? -5.642 18.940 -11.911 1.00 32.62 1253 TYR A CA 1
ATOM 2052 C C . TYR A 1 272 ? -4.407 18.743 -11.042 1.00 30.06 1253 TYR A C 1
ATOM 2053 O O . TYR A 1 272 ? -3.346 18.407 -11.561 1.00 34.12 1253 TYR A O 1
ATOM 2062 N N . ALA A 1 273 ? -4.544 18.968 -9.731 1.00 27.23 1254 ALA A N 1
ATOM 2063 C CA . ALA A 1 273 ? -3.481 18.641 -8.773 1.00 29.07 1254 ALA A CA 1
ATOM 2064 C C . ALA A 1 273 ? -3.146 17.137 -8.792 1.00 25.70 1254 ALA A C 1
ATOM 2065 O O . ALA A 1 273 ? -1.972 16.758 -8.785 1.00 27.61 1254 ALA A O 1
ATOM 2067 N N . LEU A 1 274 ? -4.182 16.300 -8.811 1.00 28.32 1255 LEU A N 1
ATOM 2068 C CA . LEU A 1 274 ? -4.022 14.829 -8.851 1.00 27.85 1255 LEU A CA 1
ATOM 2069 C C . LEU A 1 274 ? -3.313 14.371 -10.130 1.00 25.79 1255 LEU A C 1
ATOM 2070 O O . LEU A 1 274 ? -2.329 13.627 -10.065 1.00 34.83 1255 LEU A O 1
ATOM 2075 N N . LEU A 1 275 ? -3.805 14.828 -11.280 1.00 27.18 1256 LEU A N 1
ATOM 2076 C CA . LEU A 1 275 ? -3.248 14.445 -12.583 1.00 30.88 1256 LEU A CA 1
ATOM 2077 C C . LEU A 1 275 ? -1.791 14.886 -12.762 1.00 30.30 1256 LEU A C 1
ATOM 2078 O O . LEU A 1 275 ? -0.998 14.150 -13.349 1.00 31.12 1256 LEU A O 1
ATOM 2083 N N . THR A 1 276 ? -1.447 16.067 -12.241 1.00 29.16 1257 THR A N 1
ATOM 2084 C CA . THR A 1 276 ? -0.060 16.548 -12.217 1.00 28.69 1257 THR A CA 1
ATOM 2085 C C . THR A 1 276 ? 0.847 15.626 -11.413 1.00 31.74 1257 THR A C 1
ATOM 2086 O O . THR A 1 276 ? 1.958 15.312 -11.850 1.00 32.21 1257 THR A O 1
ATOM 2090 N N . SER A 1 277 ? 0.357 15.199 -10.249 1.00 30.40 1258 SER A N 1
ATOM 2091 C CA . SER A 1 277 ? 1.108 14.333 -9.340 1.00 35.14 1258 SER A CA 1
ATOM 2092 C C . SER A 1 277 ? 1.283 12.915 -9.862 1.00 35.40 1258 SER A C 1
ATOM 2093 O O . SER A 1 277 ? 2.318 12.298 -9.603 1.00 37.20 1258 SER A O 1
ATOM 2096 N N . LEU A 1 278 ? 0.272 12.394 -10.560 1.00 31.89 1259 LEU A N 1
ATOM 2097 C CA . LEU A 1 278 ? 0.360 11.061 -11.184 1.00 35.46 1259 LEU A CA 1
ATOM 2098 C C . LEU A 1 278 ? 1.383 11.044 -12.327 1.00 36.08 1259 LEU A C 1
ATOM 2099 O O . LEU A 1 278 ? 2.150 10.090 -12.451 1.00 38.14 1259 LEU A O 1
ATOM 2104 N N . ASN A 1 279 ? 1.397 12.102 -13.139 1.00 35.18 1260 ASN A N 1
ATOM 2105 C CA . ASN A 1 279 ? 2.420 12.296 -14.177 1.00 34.58 1260 ASN A CA 1
ATOM 2106 C C . ASN A 1 279 ? 3.857 12.418 -13.644 1.00 33.24 1260 ASN A C 1
ATOM 2107 O O . ASN A 1 279 ? 4.798 12.123 -14.373 1.00 38.25 1260 ASN A O 1
ATOM 2112 N N . LEU A 1 280 ? 4.016 12.869 -12.396 1.00 38.97 1261 LEU A N 1
ATOM 2113 C CA . LEU A 1 280 ? 5.314 12.845 -11.695 1.00 39.49 1261 LEU A CA 1
ATOM 2114 C C . LEU A 1 280 ? 5.520 11.558 -10.864 1.00 43.50 1261 LEU A C 1
ATOM 2115 O O . LEU A 1 280 ? 6.514 11.438 -10.141 1.00 42.98 1261 LEU A O 1
ATOM 2120 N N . LYS A 1 281 ? 4.579 10.616 -10.974 1.00 38.66 1262 LYS A N 1
ATOM 2121 C CA . LYS A 1 281 ? 4.631 9.301 -10.314 1.00 46.53 1262 LYS A CA 1
ATOM 2122 C C . LYS A 1 281 ? 4.689 9.344 -8.779 1.00 50.15 1262 LYS A C 1
ATOM 2123 O O . LYS A 1 281 ? 5.209 8.419 -8.147 1.00 57.34 1262 LYS A O 1
ATOM 2129 N N . ASP A 1 282 ? 4.115 10.398 -8.191 1.00 49.21 1263 ASP A N 1
ATOM 2130 C CA . ASP A 1 282 ? 4.162 10.633 -6.740 1.00 46.12 1263 ASP A CA 1
ATOM 2131 C C . ASP A 1 282 ? 3.007 9.889 -6.050 1.00 47.61 1263 ASP A C 1
ATOM 2132 O O . ASP A 1 282 ? 2.026 10.497 -5.611 1.00 54.20 1263 ASP A O 1
ATOM 2137 N N . ILE A 1 283 ? 3.151 8.569 -5.941 1.00 51.92 1264 ILE A N 1
ATOM 2138 C CA . ILE A 1 283 ? 2.047 7.679 -5.533 1.00 53.66 1264 ILE A CA 1
ATOM 2139 C C . ILE A 1 283 ? 1.679 7.792 -4.043 1.00 48.41 1264 ILE A C 1
ATOM 2140 O O . ILE A 1 283 ? 0.512 7.622 -3.684 1.00 56.15 1264 ILE A O 1
ATOM 2145 N N . ASN A 1 284 ? 2.658 8.095 -3.190 1.00 47.55 1265 ASN A N 1
ATOM 2146 C CA . ASN A 1 284 ? 2.409 8.314 -1.751 1.00 52.08 1265 ASN A CA 1
ATOM 2147 C C . ASN A 1 284 ? 1.529 9.548 -1.503 1.00 47.85 1265 ASN A C 1
ATOM 2148 O O . ASN A 1 284 ? 0.566 9.497 -0.740 1.00 50.62 1265 ASN A O 1
ATOM 2153 N N . TYR A 1 285 ? 1.876 10.640 -2.177 1.00 40.62 1266 TYR A N 1
ATOM 2154 C CA . TYR A 1 285 ? 1.157 11.923 -2.090 1.00 40.68 1266 TYR A CA 1
ATOM 2155 C C . TYR A 1 285 ? -0.320 11.872 -2.520 1.00 41.59 1266 TYR A C 1
ATOM 2156 O O . TYR A 1 285 ? -1.140 12.645 -2.025 1.00 40.72 1266 TYR A O 1
ATOM 2165 N N . VAL A 1 286 ? -0.639 10.955 -3.430 1.00 39.85 1267 VAL A N 1
ATOM 2166 C CA . VAL A 1 286 ? -1.922 10.915 -4.131 1.00 37.45 1267 VAL A CA 1
ATOM 2167 C C . VAL A 1 286 ? -3.032 10.149 -3.395 1.00 40.51 1267 VAL A C 1
ATOM 2168 O O . VAL A 1 286 ? -4.216 10.455 -3.585 1.00 37.09 1267 VAL A O 1
ATOM 2172 N N . ASN A 1 287 ? -2.672 9.182 -2.548 1.00 45.91 1268 ASN A N 1
ATOM 2173 C CA . ASN A 1 287 ? -3.681 8.318 -1.894 1.00 42.73 1268 ASN A CA 1
ATOM 2174 C C . ASN A 1 287 ? -4.753 9.098 -1.109 1.00 38.40 1268 ASN A C 1
ATOM 2175 O O . ASN A 1 287 ? -5.942 8.838 -1.284 1.00 38.66 1268 ASN A O 1
ATOM 2180 N N . PRO A 1 288 ? -4.346 10.071 -0.266 1.00 37.98 1269 PRO A N 1
ATOM 2181 C CA . PRO A 1 288 ? -5.358 10.916 0.383 1.00 36.44 1269 PRO A CA 1
ATOM 2182 C C . PRO A 1 288 ? -6.194 11.765 -0.578 1.00 37.29 1269 PRO A C 1
ATOM 2183 O O . PRO A 1 288 ? -7.313 12.129 -0.227 1.00 37.74 1269 PRO A O 1
ATOM 2187 N N . VAL A 1 289 ? -5.652 12.085 -1.757 1.00 38.86 1270 VAL A N 1
ATOM 2188 C CA . VAL A 1 289 ? -6.392 12.843 -2.768 1.00 35.90 1270 VAL A CA 1
ATOM 2189 C C . VAL A 1 289 ? -7.485 11.988 -3.402 1.00 34.18 1270 VAL A C 1
ATOM 2190 O O . VAL A 1 289 ? -8.631 12.439 -3.496 1.00 32.23 1270 VAL A O 1
ATOM 2194 N N . ILE A 1 290 ? -7.153 10.761 -3.817 1.00 36.09 1271 ILE A N 1
ATOM 2195 C CA . ILE A 1 290 ? -8.175 9.879 -4.411 1.00 39.57 1271 ILE A CA 1
ATOM 2196 C C . ILE A 1 290 ? -9.280 9.529 -3.384 1.00 42.04 1271 ILE A C 1
ATOM 2197 O O . ILE A 1 290 ? -10.448 9.449 -3.748 1.00 36.43 1271 ILE A O 1
ATOM 2202 N N . LYS A 1 291 ? -8.899 9.369 -2.112 1.00 39.84 1272 LYS A N 1
ATOM 2203 C CA . LYS A 1 291 ? -9.836 9.120 -1.000 1.00 37.35 1272 LYS A CA 1
ATOM 2204 C C . LYS A 1 291 ? -10.926 10.198 -0.935 1.00 41.41 1272 LYS A C 1
ATOM 2205 O O . LYS A 1 291 ? -12.110 9.891 -0.801 1.00 41.65 1272 LYS A O 1
ATOM 2211 N N . TRP A 1 292 ? -10.502 11.454 -1.038 1.00 40.47 1273 TRP A N 1
ATOM 2212 C CA . TRP A 1 292 ? -11.402 12.606 -1.043 1.00 35.04 1273 TRP A CA 1
ATOM 2213 C C . TRP A 1 292 ? -12.251 12.662 -2.283 1.00 32.71 1273 TRP A C 1
ATOM 2214 O O . TRP A 1 292 ? -13.464 12.868 -2.197 1.00 31.78 1273 TRP A O 1
ATOM 2225 N N . LEU A 1 293 ? -11.620 12.501 -3.446 1.00 32.53 1274 LEU A N 1
ATOM 2226 C CA . LEU A 1 293 ? -12.348 12.421 -4.720 1.00 32.72 1274 LEU A CA 1
ATOM 2227 C C . LEU A 1 293 ? -13.378 11.290 -4.743 1.00 35.60 1274 LEU A C 1
ATOM 2228 O O . LEU A 1 293 ? -14.498 11.485 -5.213 1.00 35.48 1274 LEU A O 1
ATOM 2233 N N . SER A 1 294 ? -12.988 10.120 -4.238 1.00 37.98 1275 SER A N 1
ATOM 2234 C CA . SER A 1 294 ? -13.886 8.959 -4.144 1.00 40.88 1275 SER A CA 1
ATOM 2235 C C . SER A 1 294 ? -15.184 9.275 -3.380 1.00 41.32 1275 SER A C 1
ATOM 2236 O O . SER A 1 294 ? -16.255 8.815 -3.769 1.00 42.69 1275 SER A O 1
ATOM 2239 N N . GLU A 1 295 ? -15.077 10.069 -2.312 1.00 41.38 1276 GLU A N 1
ATOM 2240 C CA . GLU A 1 295 ? -16.240 10.467 -1.506 1.00 37.55 1276 GLU A CA 1
ATOM 2241 C C . GLU A 1 295 ? -17.045 11.624 -2.098 1.00 41.05 1276 GLU A C 1
ATOM 2242 O O . GLU A 1 295 ? -18.234 11.743 -1.805 1.00 38.81 1276 GLU A O 1
ATOM 2248 N N . GLU A 1 296 ? -16.403 12.484 -2.894 1.00 41.61 1277 GLU A N 1
ATOM 2249 C CA . GLU A 1 296 ? -17.119 13.539 -3.636 1.00 40.77 1277 GLU A CA 1
ATOM 2250 C C . GLU A 1 296 ? -17.868 13.006 -4.855 1.00 38.76 1277 GLU A C 1
ATOM 2251 O O . GLU A 1 296 ? -18.775 13.673 -5.356 1.00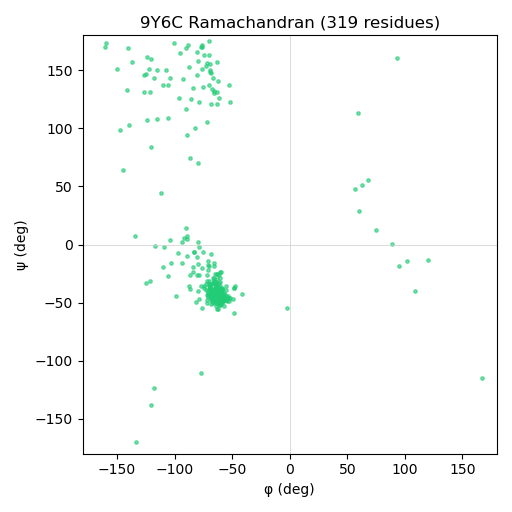 37.10 1277 GLU A O 1
ATOM 2257 N N . GLN A 1 297 ? -17.480 11.827 -5.341 1.00 37.46 1278 GLN A N 1
ATOM 2258 C CA . GLN A 1 297 ? -18.144 11.199 -6.482 1.00 37.26 1278 GLN A CA 1
ATOM 2259 C C . GLN A 1 297 ? -19.606 10.888 -6.154 1.00 42.40 1278 GLN A C 1
ATOM 2260 O O . GLN A 1 297 ? -19.923 10.483 -5.036 1.00 45.63 1278 GLN A O 1
ATOM 2266 N N . ARG A 1 298 ? -20.480 11.100 -7.133 1.00 42.52 1279 ARG A N 1
ATOM 2267 C CA . ARG A 1 298 ? -21.906 10.803 -6.997 1.00 48.89 1279 ARG A CA 1
ATOM 2268 C C . ARG A 1 298 ? -22.188 9.376 -7.453 1.00 56.80 1279 ARG A C 1
ATOM 2269 O O . ARG A 1 298 ? -21.315 8.714 -8.031 1.00 44.61 1279 ARG A O 1
ATOM 2277 N N . TYR A 1 299 ? -23.406 8.905 -7.178 1.00 60.94 1280 TYR A N 1
ATOM 2278 C CA . TYR A 1 299 ? -23.896 7.642 -7.737 1.00 50.69 1280 TYR A CA 1
ATOM 2279 C C . TYR A 1 299 ? -24.013 7.835 -9.241 1.00 50.26 1280 TYR A C 1
ATOM 2280 O O . TYR A 1 299 ? -24.570 8.839 -9.688 1.00 51.74 1280 TYR A O 1
ATOM 2289 N N . GLY A 1 300 ? -23.462 6.894 -10.006 1.00 48.55 1281 GLY A N 1
ATOM 2290 C CA . GLY A 1 300 ? -23.335 7.026 -11.461 1.00 51.81 1281 GLY A CA 1
ATOM 2291 C C . GLY A 1 300 ? -21.893 7.236 -11.899 1.00 57.41 1281 GLY A C 1
ATOM 2292 O O . GLY A 1 300 ? -21.468 6.679 -12.917 1.00 52.76 1281 GLY A O 1
ATOM 2293 N N . GLY A 1 301 ? -21.149 8.048 -11.138 1.00 51.18 1282 GLY A N 1
ATOM 2294 C CA . GLY A 1 301 ? -19.724 8.322 -11.401 1.00 47.88 1282 GLY A CA 1
ATOM 2295 C C . GLY A 1 301 ? -19.376 9.784 -11.655 1.00 45.23 1282 GLY A C 1
ATOM 2296 O O . GLY A 1 301 ? -18.197 10.148 -11.646 1.00 48.57 1282 GLY A O 1
ATOM 2297 N N . GLY A 1 302 ? -20.391 10.617 -11.889 1.00 42.07 1283 GLY A N 1
ATOM 2298 C CA . GLY A 1 302 ? -20.201 12.045 -12.145 1.00 40.48 1283 GLY A CA 1
ATOM 2299 C C . GLY A 1 302 ? -19.922 12.851 -10.894 1.00 39.50 1283 GLY A C 1
ATOM 2300 O O . GLY A 1 302 ? -20.044 12.341 -9.781 1.00 37.24 1283 GLY A O 1
ATOM 2301 N N . PHE A 1 303 ? -19.539 14.117 -11.092 1.00 39.01 1284 PHE A N 1
ATOM 2302 C CA . PHE A 1 303 ? -19.324 15.078 -10.005 1.00 32.51 1284 PHE A CA 1
ATOM 2303 C C . PHE A 1 303 ? -20.290 16.266 -10.217 1.00 34.69 1284 PHE A C 1
ATOM 2304 O O . PHE A 1 303 ? -21.443 16.044 -10.579 1.00 32.62 1284 PHE A O 1
ATOM 2312 N N . TYR A 1 304 ? -19.852 17.510 -10.015 1.00 36.67 1285 TYR A N 1
ATOM 2313 C CA . TYR A 1 304 ? -20.767 18.662 -10.059 1.00 33.09 1285 TYR A CA 1
ATOM 2314 C C . TYR A 1 304 ? -21.049 19.132 -11.480 1.00 34.79 1285 TYR A C 1
ATOM 2315 O O . TYR A 1 304 ? -22.210 19.323 -11.854 1.00 34.13 1285 TYR A O 1
ATOM 2324 N N . SER A 1 305 ? -19.983 19.319 -12.257 1.00 33.93 1286 SER A N 1
ATOM 2325 C CA . SER A 1 305 ? -20.068 19.827 -13.626 1.00 30.24 1286 SER A CA 1
ATOM 2326 C C . SER A 1 305 ? -19.205 19.003 -14.588 1.00 31.88 1286 SER A C 1
ATOM 2327 O O . SER A 1 305 ? -18.694 17.958 -14.212 1.00 41.38 1286 SER A O 1
ATOM 2330 N N . THR A 1 306 ? -19.039 19.482 -15.817 1.00 33.08 1287 THR A N 1
ATOM 2331 C CA . THR A 1 306 ? -18.363 18.730 -16.875 1.00 37.41 1287 THR A CA 1
ATOM 2332 C C . THR A 1 306 ? -16.844 18.601 -16.709 1.00 35.57 1287 THR A C 1
ATOM 2333 O O . THR A 1 306 ? -16.304 17.496 -16.794 1.00 35.53 1287 THR A O 1
ATOM 2337 N N . GLN A 1 307 ? -16.163 19.724 -16.479 1.00 34.86 1288 GLN A N 1
ATOM 2338 C CA . GLN A 1 307 ? -14.694 19.744 -16.435 1.00 33.50 1288 GLN A CA 1
ATOM 2339 C C . GLN A 1 307 ? -14.106 19.128 -15.160 1.00 33.41 1288 GLN A C 1
ATOM 2340 O O . GLN A 1 307 ? -13.061 18.466 -15.224 1.00 33.86 1288 GLN A O 1
ATOM 2346 N N . ASP A 1 308 ? -14.758 19.339 -14.016 1.00 32.32 1289 ASP A N 1
ATOM 2347 C CA . ASP A 1 308 ? -14.392 18.604 -12.791 1.00 31.96 1289 ASP A CA 1
ATOM 2348 C C . ASP A 1 308 ? -14.637 17.104 -12.963 1.00 34.00 1289 ASP A C 1
ATOM 2349 O O . ASP A 1 308 ? -13.819 16.299 -12.514 1.00 33.16 1289 ASP A O 1
ATOM 2354 N N . THR A 1 309 ? -15.716 16.738 -13.659 1.00 32.88 1290 THR A N 1
ATOM 2355 C CA . THR A 1 309 ? -16.034 15.326 -13.892 1.00 36.01 1290 THR A CA 1
ATOM 2356 C C . THR A 1 309 ? -15.009 14.637 -14.804 1.00 35.61 1290 THR A C 1
ATOM 2357 O O . THR A 1 309 ? -14.513 13.580 -14.444 1.00 35.65 1290 THR A O 1
ATOM 2361 N N . ILE A 1 310 ? -14.668 15.237 -15.948 1.00 40.39 1291 ILE A N 1
ATOM 2362 C CA . ILE A 1 310 ? -13.708 14.602 -16.887 1.00 43.08 1291 ILE A CA 1
ATOM 2363 C C . ILE A 1 310 ? -12.345 14.330 -16.237 1.00 36.61 1291 ILE A C 1
ATOM 2364 O O . ILE A 1 310 ? -11.814 13.215 -16.331 1.00 32.75 1291 ILE A O 1
ATOM 2369 N N . ASN A 1 311 ? -11.807 15.337 -15.557 1.00 28.59 1292 ASN A N 1
ATOM 2370 C CA . ASN A 1 311 ? -10.474 15.255 -14.971 1.00 32.18 1292 ASN A CA 1
ATOM 2371 C C . ASN A 1 311 ? -10.424 14.370 -13.717 1.00 29.31 1292 ASN A C 1
ATOM 2372 O O . ASN A 1 311 ? -9.432 13.672 -13.496 1.00 36.69 1292 ASN A O 1
ATOM 2377 N N . ALA A 1 312 ? -11.490 14.391 -12.916 1.00 32.44 1293 ALA A N 1
ATOM 2378 C CA . ALA A 1 312 ? -11.623 13.490 -11.765 1.00 31.10 1293 ALA A CA 1
ATOM 2379 C C . ALA A 1 312 ? -11.691 12.017 -12.191 1.00 32.55 1293 ALA A C 1
ATOM 2380 O O . ALA A 1 312 ? -11.018 11.173 -11.587 1.00 32.45 1293 ALA A O 1
ATOM 2382 N N . ILE A 1 313 ? -12.491 11.725 -13.221 1.00 34.94 1294 ILE A N 1
ATOM 2383 C CA . ILE A 1 313 ? -12.587 10.360 -13.793 1.00 38.87 1294 ILE A CA 1
ATOM 2384 C C . ILE A 1 313 ? -11.233 9.907 -14.349 1.00 37.96 1294 ILE A C 1
ATOM 2385 O O . ILE A 1 313 ? -10.811 8.774 -14.096 1.00 38.26 1294 ILE A O 1
ATOM 2390 N N . GLU A 1 314 ? -10.550 10.790 -15.082 1.00 37.27 1295 GLU A N 1
ATOM 2391 C CA . GLU A 1 314 ? -9.205 10.491 -15.589 1.00 35.82 1295 GLU A CA 1
ATOM 2392 C C . GLU A 1 314 ? -8.242 10.175 -14.454 1.00 36.72 1295 GLU A C 1
ATOM 2393 O O . GLU A 1 314 ? -7.489 9.198 -14.531 1.00 37.31 1295 GLU A O 1
ATOM 2399 N N . GLY A 1 315 ? -8.289 10.990 -13.399 1.00 31.13 1296 GLY A N 1
ATOM 2400 C CA . GLY A 1 315 ? -7.464 10.777 -12.220 1.00 31.93 1296 GLY A CA 1
ATOM 2401 C C . GLY A 1 315 ? -7.699 9.440 -11.539 1.00 35.97 1296 GLY A C 1
ATOM 2402 O O . GLY A 1 315 ? -6.741 8.735 -11.209 1.00 36.76 1296 GLY A O 1
ATOM 2403 N N . LEU A 1 316 ? -8.973 9.105 -11.330 1.00 37.23 1297 LEU A N 1
ATOM 2404 C CA . LEU A 1 316 ? -9.376 7.827 -10.710 1.00 38.19 1297 LEU A CA 1
ATOM 2405 C C . LEU A 1 316 ? -8.983 6.623 -11.566 1.00 38.10 1297 LEU A C 1
ATOM 2406 O O . LEU A 1 316 ? -8.532 5.607 -11.031 1.00 39.16 1297 LEU A O 1
ATOM 2411 N N . THR A 1 317 ? -9.148 6.746 -12.885 1.00 35.94 1298 THR A N 1
ATOM 2412 C CA . THR A 1 317 ? -8.797 5.674 -13.824 1.00 36.45 1298 THR A CA 1
ATOM 2413 C C . THR A 1 317 ? -7.288 5.438 -13.885 1.00 35.26 1298 THR A C 1
ATOM 2414 O O . THR A 1 317 ? -6.836 4.301 -13.817 1.00 40.37 1298 THR A O 1
ATOM 2418 N N . GLU A 1 318 ? -6.521 6.517 -14.007 1.00 38.83 1299 GLU A N 1
ATOM 2419 C CA . GLU A 1 318 ? -5.059 6.420 -14.097 1.00 38.99 1299 GLU A CA 1
ATOM 2420 C C . GLU A 1 318 ? -4.415 5.964 -12.795 1.00 40.20 1299 GLU A C 1
ATOM 2421 O O . GLU A 1 318 ? -3.407 5.262 -12.822 1.00 37.76 1299 GLU A O 1
ATOM 2427 N N . TYR A 1 319 ? -4.992 6.367 -11.664 1.00 42.42 1300 TYR A N 1
ATOM 2428 C CA . TYR A 1 319 ? -4.566 5.855 -10.364 1.00 40.22 1300 TYR A CA 1
ATOM 2429 C C . TYR A 1 319 ? -4.808 4.341 -10.268 1.00 39.40 1300 TYR A C 1
ATOM 2430 O O . TYR A 1 319 ? -3.928 3.602 -9.824 1.00 44.84 1300 TYR A O 1
ATOM 2439 N N . SER A 1 320 ? -5.993 3.901 -10.690 1.00 40.41 1301 SER A N 1
ATOM 2440 C CA . SER A 1 320 ? -6.359 2.476 -10.666 1.00 44.64 1301 SER A CA 1
ATOM 2441 C C . SER A 1 320 ? -5.467 1.606 -11.555 1.00 48.25 1301 SER A C 1
ATOM 2442 O O . SER A 1 320 ? -5.122 0.490 -11.171 1.00 58.20 1301 SER A O 1
ATOM 2445 N N . LEU A 1 321 ? -5.090 2.117 -12.726 1.00 48.52 1302 LEU A N 1
ATOM 2446 C CA . LEU A 1 321 ? -4.141 1.412 -13.600 1.00 52.73 1302 LEU A CA 1
ATOM 2447 C C . LEU A 1 321 ? -2.723 1.384 -13.019 1.00 51.90 1302 LEU A C 1
ATOM 2448 O O . LEU A 1 321 ? -2.008 0.397 -13.176 1.00 51.78 1302 LEU A O 1
ATOM 2453 N N . LEU A 1 322 ? -2.327 2.462 -12.346 1.00 53.58 1303 LEU A N 1
ATOM 2454 C CA . LEU A 1 322 ? -0.988 2.570 -11.758 1.00 57.05 1303 LEU A CA 1
ATOM 2455 C C . LEU A 1 322 ? -0.800 1.681 -10.516 1.00 56.70 1303 LEU A C 1
ATOM 2456 O O . LEU A 1 322 ? 0.295 1.158 -10.297 1.00 63.15 1303 LEU A O 1
ATOM 2461 N N . VAL A 1 323 ? -1.864 1.502 -9.729 1.00 61.74 1304 VAL A N 1
ATOM 2462 C CA . VAL A 1 323 ? -1.795 0.817 -8.426 1.00 71.65 1304 VAL A CA 1
ATOM 2463 C C . VAL A 1 323 ? -2.227 -0.654 -8.485 1.00 73.55 1304 VAL A C 1
ATOM 2464 O O . VAL A 1 323 ? -1.561 -1.507 -7.897 1.00 84.18 1304 VAL A O 1
ATOM 2468 N N . LYS A 1 324 ? -3.328 -0.949 -9.179 1.00 77.16 1305 LYS A N 1
ATOM 2469 C CA . LYS A 1 324 ? -3.850 -2.327 -9.266 1.00 69.22 1305 LYS A CA 1
ATOM 2470 C C . LYS A 1 324 ? -3.085 -3.144 -10.304 1.00 68.82 1305 LYS A C 1
ATOM 2471 O O . LYS A 1 324 ? -1.864 -3.295 -10.228 1.00 68.45 1305 LYS A O 1
ATOM 2480 N N . CYS B 2 2 ? -23.381 13.383 9.050 1.00 71.63 2 CYS B N 1
ATOM 2481 C CA . CYS B 2 2 ? -22.073 14.102 9.220 1.00 70.29 2 CYS B CA 1
ATOM 2482 C C . CYS B 2 2 ? -21.069 13.795 8.097 1.00 61.96 2 CYS B C 1
ATOM 2483 O O . CYS B 2 2 ? -20.684 12.636 7.902 1.00 50.84 2 CYS B O 1
ATOM 2486 N N . VAL B 2 3 ? -20.646 14.836 7.377 1.00 49.10 3 VAL B N 1
ATOM 2487 C CA . VAL B 2 3 ? -19.688 14.700 6.271 1.00 51.88 3 VAL B CA 1
ATOM 2488 C C . VAL B 2 3 ? -18.269 14.830 6.837 1.00 45.78 3 VAL B C 1
ATOM 2489 O O . VAL B 2 3 ? -17.745 15.940 6.981 1.00 42.68 3 VAL B O 1
ATOM 2493 N N . GLU B 2 4 ? -17.664 13.684 7.155 1.00 41.44 4 GLU B N 1
ATOM 2494 C CA . GLU B 2 4 ? -16.409 13.631 7.921 1.00 43.14 4 GLU B CA 1
ATOM 2495 C C . GLU B 2 4 ? -15.197 14.237 7.201 1.00 40.96 4 GLU B C 1
ATOM 2496 O O . GLU B 2 4 ? -14.286 14.755 7.850 1.00 40.64 4 GLU B O 1
ATOM 2502 N N . ARG B 2 5 ? -15.197 14.195 5.871 1.00 39.10 5 ARG B N 1
ATOM 2503 C CA . ARG B 2 5 ? -14.091 14.755 5.084 1.00 38.00 5 ARG B CA 1
ATOM 2504 C C . ARG B 2 5 ? -13.928 16.285 5.192 1.00 31.57 5 ARG B C 1
ATOM 2505 O O . ARG B 2 5 ? -12.867 16.801 4.843 1.00 40.49 5 ARG B O 1
ATOM 2513 N N . PHE B 2 6 ? -14.965 16.999 5.648 1.00 33.07 6 PHE B N 1
ATOM 2514 C CA . PHE B 2 6 ? -14.877 18.453 5.919 1.00 31.71 6 PHE B CA 1
ATOM 2515 C C . PHE B 2 6 ? -14.781 18.794 7.418 1.00 36.17 6 PHE B C 1
ATOM 2516 O O . PHE B 2 6 ? -14.748 19.974 7.788 1.00 30.43 6 PHE B O 1
ATOM 2524 N N . CYS B 2 7 ? -14.709 17.764 8.261 1.00 31.74 7 CYS B N 1
ATOM 2525 C CA . CYS B 2 7 ? -14.516 17.904 9.705 1.00 36.61 7 CYS B CA 1
ATOM 2526 C C . CYS B 2 7 ? -13.027 18.015 10.010 1.00 40.33 7 CYS B C 1
ATOM 2527 O O . CYS B 2 7 ? -12.258 17.147 9.605 1.00 37.58 7 CYS B O 1
ATOM 2530 N N . ASP B 2 8 ? -12.637 19.080 10.719 1.00 35.68 8 ASP B N 1
ATOM 2531 C CA . ASP B 2 8 ? -11.241 19.330 11.131 1.00 38.55 8 ASP B CA 1
ATOM 2532 C C . ASP B 2 8 ? -10.239 19.433 9.970 1.00 39.18 8 ASP B C 1
ATOM 2533 O O . ASP B 2 8 ? -9.083 19.017 10.088 1.00 37.76 8 ASP B O 1
ATOM 2546 N N . TYR B 2 10 ? -7.639 21.379 7.632 1.00 37.50 10 TYR B N 1
ATOM 2547 C CA . TYR B 2 10 ? -6.674 22.470 7.861 1.00 34.99 10 TYR B CA 1
ATOM 2548 C C . TYR B 2 10 ? -5.703 22.634 6.694 1.00 32.31 10 TYR B C 1
ATOM 2549 O O . TYR B 2 10 ? -5.543 21.736 5.865 1.00 34.05 10 TYR B O 1
ATOM 2572 N N . GLU B 2 12 ? -2.291 22.581 4.978 1.00 27.66 12 GLU B N 1
ATOM 2573 C CA . GLU B 2 12 ? -1.075 21.774 5.207 1.00 30.72 12 GLU B CA 1
ATOM 2574 C C . GLU B 2 12 ? 0.177 22.637 5.451 1.00 32.18 12 GLU B C 1
ATOM 2575 O O . GLU B 2 12 ? 1.064 22.239 6.204 1.00 36.88 12 GLU B O 1
ATOM 2581 N N . TYR B 2 13 ? 0.229 23.806 4.809 1.00 30.77 13 TYR B N 1
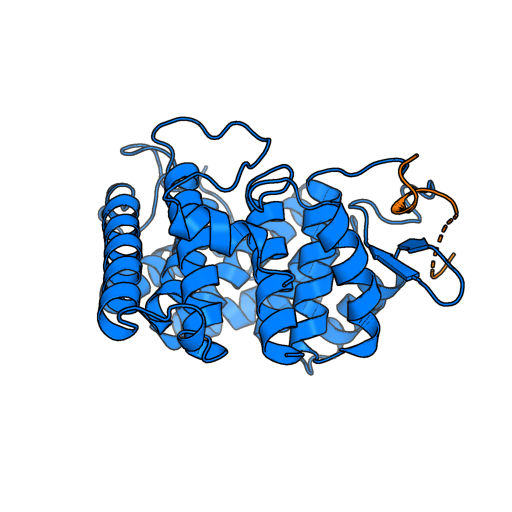ATOM 2582 C CA . TYR B 2 13 ? 1.273 24.804 5.016 1.00 28.93 13 TYR B CA 1
ATOM 2583 C C . TYR B 2 13 ? 0.588 26.090 5.486 1.00 30.52 13 TYR B C 1
ATOM 2584 O O . TYR B 2 13 ? 0.299 26.965 4.669 1.00 27.76 13 TYR B O 1
ATOM 2593 N N . PRO B 2 14 ? 0.305 26.202 6.799 1.00 31.06 14 PRO B N 1
ATOM 2594 C CA . PRO B 2 14 ? -0.447 27.360 7.279 1.00 32.89 14 PRO B CA 1
ATOM 2595 C C . PRO B 2 14 ? 0.367 28.650 7.173 1.00 30.33 14 PRO B C 1
ATOM 2596 O O . PRO B 2 14 ? 1.530 28.678 7.586 1.00 36.30 14 PRO B O 1
#

GO terms:
  GO:0044218 other organism cell membrane (C, IDA)
  GO:0005579 membrane attack complex (C, IDA)
  GO:0031640 killing of cells of another organism (P, IDA)
  GO:0006956 complement activation (P, IDA)
  GO:0022829 wide pore channel activity (F, IDA)
  GO:0001867 complement activation, lectin pathway (P, IDA)
  GO:0006957 complement activation, alternative pathway (P, IDA)
  GO:0006958 complement activation, classical pathway (P, IDA)
  GO:0160257 complement activation, GZMK pathway (P, IDA)
  GO:0005576 extracellular region (C, EXP)
  GO:0005102 signaling receptor binding (F, TAS)
  GO:0008009 chemokine activity (F, TAS)
  GO:0005576 extracellular region (C, TAS)
  GO:0006935 chemotaxis (P, TAS)
  GO:0006954 inflammatory response (P, TAS)
  GO:0007166 cell surface receptor signaling pathway (P, TAS)
  GO:0007186 G protein-coupled receptor signaling pathway (P, TAS)
  GO:0005515 protein binding (F, IPI)
  GO:0010575 positive regulation of vascular endothelial growth factor production (P, IDA)
  GO:0010760 negative regulation of macrophage chemotaxis (P, IDA)

Organism: Homo sapiens (NCBI:txid9606)

B-factor: mean 44.34, std 14.8, range [22.4, 117.52]

InterPro domains:
  IPR000020 Anaphylatoxin/fibulin [PF01821] (698-732)
  IPR000020 Anaphylatoxin/fibulin [PS01177] (698-732)
  IPR000020 Anaphylatoxin/fibulin [PS01178] (698-732)
  IPR000020 Anaphylatoxin/fibulin [SM00104] (698-732)
  IPR000020 Anaphylatoxin/fibulin [cd00017] (682-750)
  IPR001134 Netrin domain [PS50189] (1532-1676)
  IPR001599 Alpha-2-macroglobulin [PF00207] (772-859)
  IPR001599 Alpha-2-macroglobulin [SM01360] (772-859)
  IPR001840 Anaphylatoxin, complement system domain [PR00004] (694-703)
  IPR001840 Anaphylatoxin, complement system domain [PR00004] (710-721)
  IPR001840 Anaphylatoxin, complement system domain [PR00004] (723-734)
  IPR002890 Macroglobulin domain [PF01835] (126-219)
  IPR008930 Terpenoid cyclases/protein prenyltransferase alpha-alpha toroid [SSF48239] (992-1304)
  IPR008993 Tissue inhibitor of metalloproteinases-like, OB-fold [G3DSA:2.40.50.120] (1526-1676)
  IPR008993 Tissue inhibitor of metalloproteinases-like, OB-fold [SSF50242] (1526-1676)
  IPR009048 Alpha-macroglobulin, receptor-binding [PF07677] (1419-1510)
  IPR009048 Alpha-macroglobulin, receptor-binding [SM01361] (1419-1509)
  IPR011625 Alpha-2-macroglobulin, bait region domain [PF07703] (468-611)
  IPR011625 Alpha-2-macroglobulin, bait region domain [SM01359] (465-612)
  IPR011626 Alpha-macroglobulin-like, TED domain [PF07678] (978-1300)

Nearest PDB structures (foldseek):
  5hce-assembly1_A  TM=9.809E-01  e=2.953E-41  Homo sapiens
  5hcd-assembly1_A  TM=9.811E-01  e=3.712E-41  Homo sapiens
  7op0-assembly1_A  TM=9.811E-01  e=5.606E-41  Homo sapiens
  7ad7-assembly1_A  TM=9.713E-01  e=1.221E-40  Homo sapiens
  8coe-assembly1_A  TM=9.804E-01  e=7.631E-40  Homo sapiens